Protein AF-A0A7R9R8Q2-F1 (afdb_monomer_lite)

Structure (mmCIF, N/CA/C/O backbone):
data_AF-A0A7R9R8Q2-F1
#
_entry.id   AF-A0A7R9R8Q2-F1
#
loop_
_atom_site.group_PDB
_atom_site.id
_atom_site.type_symbol
_atom_site.label_atom_id
_atom_site.label_alt_id
_atom_site.label_comp_id
_atom_site.label_asym_id
_atom_site.label_entity_id
_atom_site.label_seq_id
_atom_site.pdbx_PDB_ins_code
_atom_site.Cartn_x
_atom_site.Cartn_y
_atom_site.Cartn_z
_atom_site.occupancy
_atom_site.B_iso_or_equiv
_atom_site.auth_seq_id
_atom_site.auth_comp_id
_atom_site.auth_asym_id
_atom_site.auth_atom_id
_atom_site.pdbx_PDB_model_num
ATOM 1 N N . MET A 1 1 ? -4.437 -10.134 -18.288 1.00 47.62 1 MET A N 1
ATOM 2 C CA . MET A 1 1 ? -5.331 -8.966 -18.201 1.00 47.62 1 MET A CA 1
ATOM 3 C C . MET A 1 1 ? -4.554 -7.789 -18.765 1.00 47.62 1 MET A C 1
ATOM 5 O O . MET A 1 1 ? -3.383 -7.669 -18.426 1.00 47.62 1 MET A O 1
ATOM 9 N N . ILE A 1 2 ? -5.120 -7.044 -19.715 1.00 52.59 2 ILE A N 1
ATOM 10 C CA . ILE A 1 2 ? -4.509 -5.803 -20.211 1.00 52.59 2 ILE A CA 1
ATOM 11 C C . ILE A 1 2 ? -5.123 -4.693 -19.365 1.00 52.59 2 ILE A C 1
ATOM 13 O O . ILE A 1 2 ? -6.344 -4.583 -19.325 1.00 52.59 2 ILE A O 1
ATOM 17 N N . LEU A 1 3 ? -4.281 -3.963 -18.642 1.00 68.19 3 LEU A N 1
ATOM 18 C CA . LEU A 1 3 ? -4.685 -2.803 -17.858 1.00 68.19 3 LEU A CA 1
ATOM 19 C C . LEU A 1 3 ? -4.892 -1.620 -18.804 1.00 68.19 3 LEU A C 1
ATOM 21 O O . LEU A 1 3 ? -4.026 -1.347 -19.641 1.00 68.19 3 LEU A O 1
ATOM 25 N N . ASN A 1 4 ? -6.029 -0.942 -18.682 1.00 71.81 4 ASN A N 1
ATOM 26 C CA . ASN A 1 4 ? -6.443 0.107 -19.614 1.00 71.81 4 ASN A CA 1
ATOM 27 C C . ASN A 1 4 ? -6.202 1.521 -19.065 1.00 71.81 4 ASN A C 1
ATOM 29 O O . ASN A 1 4 ? -6.230 2.476 -19.842 1.00 71.81 4 ASN A O 1
ATOM 33 N N . SER A 1 5 ? -5.942 1.668 -17.760 1.00 86.00 5 SER A N 1
ATOM 34 C CA . SER A 1 5 ? -5.642 2.955 -17.123 1.00 86.00 5 SER A CA 1
ATOM 35 C C . SER A 1 5 ? -4.519 2.864 -16.082 1.00 86.00 5 SER A C 1
ATOM 37 O O . SER A 1 5 ? -4.162 1.785 -15.600 1.00 86.00 5 SER A O 1
ATOM 39 N N . VAL A 1 6 ? -3.963 4.027 -15.722 1.00 87.62 6 VAL A N 1
ATOM 40 C CA . VAL A 1 6 ? -2.995 4.149 -14.620 1.00 87.62 6 VAL A CA 1
ATOM 41 C C . VAL A 1 6 ? -3.649 3.799 -13.281 1.00 87.62 6 VAL A C 1
ATOM 43 O O . VAL A 1 6 ? -3.004 3.170 -12.451 1.00 87.62 6 VAL A O 1
ATOM 46 N N . ASP A 1 7 ? -4.927 4.116 -13.084 1.00 87.31 7 ASP A N 1
ATOM 47 C CA . ASP A 1 7 ? -5.631 3.816 -11.831 1.00 87.31 7 ASP A CA 1
ATOM 48 C C . ASP A 1 7 ? -5.788 2.308 -11.619 1.00 87.31 7 ASP A C 1
ATOM 50 O O . ASP A 1 7 ? -5.505 1.796 -10.535 1.00 87.31 7 ASP A O 1
ATOM 54 N N . GLU A 1 8 ? -6.143 1.565 -12.674 1.00 91.00 8 GLU A N 1
ATOM 55 C CA . GLU A 1 8 ? -6.187 0.101 -12.621 1.00 91.00 8 GLU A CA 1
ATOM 56 C C . GLU A 1 8 ? -4.798 -0.479 -12.319 1.00 91.00 8 GLU A C 1
ATOM 58 O O . GLU A 1 8 ? -4.676 -1.412 -11.525 1.00 91.00 8 GLU A O 1
ATOM 63 N N . PHE A 1 9 ? -3.742 0.097 -12.907 1.00 92.62 9 PHE A N 1
ATOM 64 C CA . PHE A 1 9 ? -2.363 -0.299 -12.626 1.00 92.62 9 PHE A CA 1
ATOM 65 C C . PHE A 1 9 ? -1.980 -0.076 -11.164 1.00 92.62 9 PHE A C 1
ATOM 67 O O . PHE A 1 9 ? -1.429 -0.976 -10.526 1.00 92.62 9 PHE A O 1
ATOM 74 N N . VAL A 1 10 ? -2.280 1.108 -10.625 1.00 91.31 10 VAL A N 1
ATOM 75 C CA . VAL A 1 10 ? -2.005 1.468 -9.230 1.00 91.31 10 VAL A CA 1
ATOM 76 C C . VAL A 1 10 ? -2.766 0.536 -8.287 1.00 91.31 10 VAL A C 1
ATOM 78 O O . VAL A 1 10 ? -2.177 0.004 -7.344 1.00 91.31 10 VAL A O 1
ATOM 81 N N . LYS A 1 11 ? -4.041 0.268 -8.577 1.00 92.88 11 LYS A N 1
ATOM 82 C CA . LYS A 1 11 ? -4.861 -0.678 -7.818 1.00 92.88 11 LYS A CA 1
ATOM 83 C C . LYS A 1 11 ? -4.287 -2.094 -7.857 1.00 92.88 11 LYS A C 1
ATOM 85 O O . LYS A 1 11 ? -4.152 -2.719 -6.806 1.00 92.88 11 LYS A O 1
ATOM 90 N N . GLU A 1 12 ? -3.915 -2.608 -9.027 1.00 94.44 12 GLU A N 1
ATOM 91 C CA . GLU A 1 12 ? -3.374 -3.967 -9.142 1.00 94.44 12 GLU A CA 1
ATOM 92 C C . GLU A 1 12 ? -2.048 -4.103 -8.380 1.00 94.44 12 GLU A C 1
ATOM 94 O O . GLU A 1 12 ? -1.882 -5.040 -7.596 1.00 94.44 12 GLU A O 1
ATOM 99 N N . ILE A 1 13 ? -1.124 -3.148 -8.545 1.00 94.88 13 ILE A N 1
ATOM 100 C CA . ILE A 1 13 ? 0.189 -3.238 -7.900 1.00 94.88 13 ILE A CA 1
ATOM 101 C C . ILE A 1 13 ? 0.102 -3.087 -6.378 1.00 94.88 13 ILE A C 1
ATOM 103 O O . ILE A 1 13 ? 0.807 -3.806 -5.672 1.00 94.88 13 ILE A O 1
ATOM 107 N N . LEU A 1 14 ? -0.769 -2.211 -5.857 1.00 93.88 14 LEU A N 1
ATOM 108 C CA . LEU A 1 14 ? -0.980 -2.007 -4.413 1.00 93.88 14 LEU A CA 1
ATOM 109 C C . LEU A 1 14 ? -1.483 -3.260 -3.690 1.00 93.88 14 LEU A C 1
ATOM 111 O O . LEU A 1 14 ? -1.138 -3.490 -2.524 1.00 93.88 14 LEU A O 1
ATOM 115 N N . ASN A 1 15 ? -2.274 -4.071 -4.389 1.00 95.31 15 ASN A N 1
ATOM 116 C CA . ASN A 1 15 ? -2.850 -5.300 -3.856 1.00 95.31 15 ASN A CA 1
ATOM 117 C C . ASN A 1 15 ? -1.973 -6.542 -4.123 1.00 95.31 15 ASN A C 1
ATOM 119 O O . ASN A 1 15 ? -2.267 -7.626 -3.614 1.00 95.31 15 ASN A O 1
ATOM 123 N N . ASP A 1 16 ? -0.847 -6.415 -4.840 1.00 96.69 16 ASP A N 1
ATOM 124 C CA . ASP A 1 16 ? 0.103 -7.518 -5.008 1.00 96.69 16 ASP A CA 1
ATOM 125 C C . ASP A 1 16 ? 0.983 -7.702 -3.766 1.00 96.69 16 ASP A C 1
ATOM 127 O O . ASP A 1 16 ? 1.940 -6.960 -3.518 1.00 96.69 16 ASP A O 1
ATOM 131 N N . ARG A 1 17 ? 0.709 -8.772 -3.010 1.00 95.19 17 ARG A N 1
ATOM 132 C CA . ARG A 1 17 ? 1.409 -9.103 -1.757 1.00 95.19 17 ARG A CA 1
AT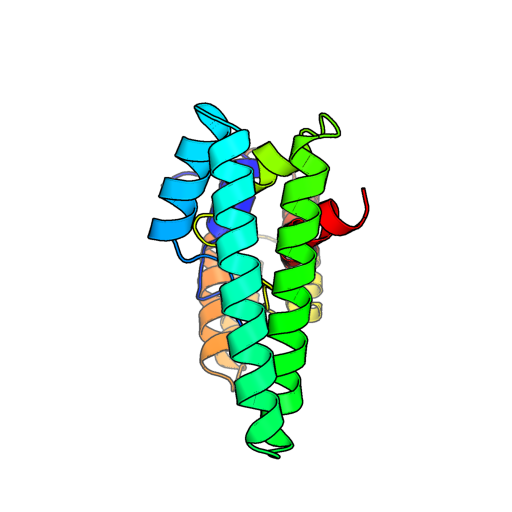OM 133 C C . ARG A 1 17 ? 2.896 -9.424 -1.915 1.00 95.19 17 ARG A C 1
ATOM 135 O O . ARG A 1 17 ? 3.640 -9.405 -0.929 1.00 95.19 17 ARG A O 1
ATOM 142 N N . ARG A 1 18 ? 3.355 -9.693 -3.139 1.00 96.56 18 ARG A N 1
ATOM 143 C CA . ARG A 1 18 ? 4.781 -9.875 -3.455 1.00 96.56 18 ARG A CA 1
ATOM 144 C C . ARG A 1 18 ? 5.493 -8.526 -3.533 1.00 96.56 18 ARG A C 1
ATOM 146 O O . ARG A 1 18 ? 6.672 -8.455 -3.191 1.00 96.56 18 ARG A O 1
ATOM 153 N N . ILE A 1 19 ? 4.782 -7.457 -3.896 1.00 96.56 19 ILE A N 1
ATOM 154 C CA . ILE A 1 19 ? 5.292 -6.081 -3.939 1.00 96.56 19 ILE A CA 1
ATOM 155 C C . ILE A 1 19 ? 5.060 -5.385 -2.594 1.00 96.56 19 ILE A C 1
ATOM 157 O O . ILE A 1 19 ? 6.031 -5.000 -1.933 1.00 96.56 19 ILE A O 1
ATOM 161 N N . PHE A 1 20 ? 3.799 -5.276 -2.165 1.00 96.00 20 PHE A N 1
ATOM 162 C CA . PHE A 1 20 ? 3.402 -4.604 -0.930 1.00 96.00 20 PHE A CA 1
ATOM 163 C C . PHE A 1 20 ? 2.804 -5.563 0.087 1.00 96.00 20 PHE A C 1
ATOM 165 O O . PHE A 1 20 ? 1.866 -6.296 -0.196 1.00 96.00 20 PHE A O 1
ATOM 172 N N . PHE A 1 21 ? 3.283 -5.508 1.321 1.00 94.62 21 PHE A N 1
ATOM 173 C CA . PHE A 1 21 ? 2.873 -6.431 2.371 1.00 94.62 21 PHE A CA 1
ATOM 174 C C . PHE A 1 21 ? 2.598 -5.707 3.685 1.00 94.62 21 PHE A C 1
ATOM 176 O O . PHE A 1 21 ? 3.166 -4.648 3.965 1.00 94.62 21 PHE A O 1
ATOM 183 N N . TYR A 1 22 ? 1.789 -6.330 4.538 1.00 93.56 22 TYR A N 1
ATOM 184 C CA . TYR A 1 22 ? 1.622 -5.900 5.920 1.00 93.56 22 TYR A CA 1
ATOM 185 C C . TYR A 1 22 ? 2.716 -6.518 6.781 1.00 93.56 22 TYR A C 1
ATOM 187 O O . TYR A 1 22 ? 2.870 -7.737 6.876 1.00 93.56 22 TYR A O 1
ATOM 195 N N . SER A 1 23 ? 3.506 -5.661 7.423 1.00 89.94 23 SER A N 1
ATOM 196 C CA . SER A 1 23 ? 4.394 -6.107 8.495 1.00 89.94 23 SER A CA 1
ATOM 197 C C . SER A 1 23 ? 3.575 -6.692 9.656 1.00 89.94 23 SER A C 1
ATOM 199 O O . SER A 1 23 ? 2.376 -6.457 9.774 1.00 89.94 23 SER A O 1
ATOM 201 N N . HIS A 1 24 ? 4.220 -7.433 10.560 1.00 86.44 24 HIS A N 1
ATOM 202 C CA . HIS A 1 24 ? 3.522 -8.028 11.706 1.00 86.44 24 HIS A CA 1
ATOM 203 C C . HIS A 1 24 ? 2.711 -6.982 12.495 1.00 86.44 24 HIS A C 1
ATOM 205 O O . HIS A 1 24 ? 3.264 -5.965 12.928 1.00 86.44 24 HIS A O 1
ATOM 211 N N . GLY A 1 25 ? 1.409 -7.235 12.666 1.00 86.75 25 GLY A N 1
ATOM 212 C CA . GLY A 1 25 ? 0.462 -6.331 13.334 1.00 86.75 25 GLY A CA 1
ATOM 213 C C . GLY A 1 25 ? 0.047 -5.089 12.536 1.00 86.75 25 GLY A C 1
ATOM 214 O O . GLY A 1 25 ? -0.549 -4.194 13.121 1.00 86.75 25 GLY A O 1
ATOM 215 N N . ALA A 1 26 ? 0.371 -5.001 11.244 1.00 92.94 26 ALA A N 1
ATOM 216 C CA . ALA A 1 26 ? 0.063 -3.840 10.408 1.00 92.94 26 ALA A CA 1
ATOM 217 C C . ALA A 1 26 ? -1.231 -3.968 9.587 1.00 92.94 26 ALA A C 1
ATOM 219 O O . ALA A 1 26 ? -1.674 -2.973 9.032 1.00 92.94 26 ALA A O 1
ATOM 220 N N . GLU A 1 27 ? -1.830 -5.155 9.493 1.00 95.69 27 GLU A N 1
ATOM 221 C CA . GLU A 1 27 ? -3.122 -5.360 8.822 1.00 95.69 27 GLU A CA 1
ATOM 222 C C . GLU A 1 27 ? -4.264 -4.926 9.751 1.00 95.69 27 GLU A C 1
ATOM 224 O O . GLU A 1 27 ? -4.331 -5.378 10.896 1.00 95.69 27 GLU A O 1
ATOM 229 N N . LEU A 1 28 ? -5.126 -4.028 9.284 1.00 96.25 28 LEU A N 1
ATOM 230 C CA . LEU A 1 28 ? -6.290 -3.532 10.016 1.00 96.25 28 LEU A CA 1
ATOM 231 C C . LEU A 1 28 ? -7.552 -4.306 9.620 1.00 96.25 28 LEU A C 1
ATOM 233 O O . LEU A 1 28 ? -8.198 -4.860 10.502 1.00 96.25 28 LEU A O 1
ATOM 237 N N . PHE A 1 29 ? -7.860 -4.380 8.325 1.00 96.81 29 PHE A N 1
ATOM 238 C CA . PHE A 1 29 ? -8.996 -5.130 7.791 1.00 96.81 29 PHE A CA 1
ATOM 239 C C . PHE A 1 29 ? -8.504 -6.106 6.730 1.00 96.81 29 PHE A C 1
ATOM 241 O O . PHE A 1 29 ? -7.831 -5.696 5.787 1.00 96.81 29 PHE A O 1
ATOM 248 N N . ASN A 1 30 ? -8.859 -7.380 6.854 1.00 95.94 30 ASN A N 1
ATOM 249 C CA . ASN A 1 30 ? -8.644 -8.338 5.774 1.00 95.94 30 ASN A CA 1
ATOM 250 C C . ASN A 1 30 ? -9.665 -8.121 4.642 1.00 95.94 30 ASN A C 1
ATOM 252 O O . ASN A 1 30 ? -10.599 -7.328 4.763 1.00 95.94 30 ASN A O 1
ATOM 256 N N . ARG A 1 31 ? -9.530 -8.879 3.551 1.00 95.69 31 ARG A N 1
ATOM 257 C CA . ARG A 1 31 ? -10.395 -8.738 2.373 1.00 95.69 31 ARG A CA 1
ATOM 258 C C . ARG A 1 31 ? -11.890 -8.890 2.652 1.00 95.69 31 ARG A C 1
ATOM 260 O O . ARG A 1 31 ? -12.694 -8.104 2.166 1.00 95.69 31 ARG A O 1
ATOM 267 N N . VAL A 1 32 ? -12.268 -9.884 3.452 1.00 96.50 32 VAL A N 1
ATOM 268 C CA . VAL A 1 32 ? -13.679 -10.134 3.789 1.00 96.50 32 VAL A CA 1
ATOM 269 C C . VAL A 1 32 ? -14.232 -8.999 4.649 1.00 96.50 32 VAL A C 1
ATOM 271 O O . VAL A 1 32 ? -15.363 -8.557 4.450 1.00 96.50 32 VAL A O 1
ATOM 274 N N . GLU A 1 33 ? -13.431 -8.513 5.597 1.00 96.69 33 GLU A N 1
ATOM 275 C CA . GLU A 1 33 ? -13.792 -7.362 6.423 1.00 96.69 33 GLU A CA 1
ATOM 276 C C . GLU A 1 33 ? -13.938 -6.095 5.569 1.00 96.69 33 GLU A C 1
ATOM 278 O O . GLU A 1 33 ? -14.932 -5.387 5.717 1.00 96.69 33 GLU A O 1
ATOM 283 N N . MET A 1 34 ? -13.020 -5.850 4.628 1.00 95.75 34 MET A N 1
ATOM 284 C CA . MET A 1 34 ? -13.095 -4.716 3.702 1.00 95.75 34 MET A CA 1
ATOM 285 C C . MET A 1 34 ? -14.336 -4.768 2.815 1.00 95.75 34 MET A C 1
ATOM 287 O O . MET A 1 34 ? -15.038 -3.766 2.709 1.00 95.75 34 MET A O 1
ATOM 291 N N . ASP A 1 35 ? -14.664 -5.918 2.223 1.00 95.50 35 ASP A N 1
ATOM 292 C CA . ASP A 1 35 ? -15.867 -6.064 1.393 1.00 95.50 35 ASP A CA 1
ATOM 293 C C . ASP A 1 35 ? -17.152 -5.761 2.185 1.00 95.50 35 ASP A C 1
ATOM 295 O O . ASP A 1 35 ? -18.086 -5.135 1.674 1.00 95.50 35 ASP A O 1
ATOM 299 N N . ASN A 1 36 ? -17.207 -6.176 3.454 1.00 95.44 36 ASN A N 1
ATOM 300 C CA . ASN A 1 36 ? -18.324 -5.853 4.342 1.00 95.44 36 ASN A CA 1
ATOM 301 C C . ASN A 1 36 ? -18.350 -4.369 4.719 1.00 95.44 36 ASN A C 1
ATOM 303 O O . ASN A 1 36 ? -19.426 -3.770 4.788 1.00 95.44 36 ASN A O 1
ATOM 307 N N . LEU A 1 37 ? -17.181 -3.774 4.946 1.00 95.38 37 LEU A N 1
ATOM 308 C CA . LEU A 1 37 ? -17.046 -2.371 5.304 1.00 95.38 37 LEU A CA 1
ATOM 309 C C . LEU A 1 37 ? -17.496 -1.457 4.151 1.00 95.38 37 LEU A C 1
ATOM 311 O O . LEU A 1 37 ? -18.265 -0.528 4.391 1.00 95.38 37 LEU A O 1
ATOM 315 N N . LYS A 1 38 ? -17.127 -1.775 2.901 1.00 94.56 38 LYS A N 1
ATOM 316 C CA . LYS A 1 38 ? -17.583 -1.060 1.690 1.00 94.56 38 LYS A CA 1
ATOM 317 C C . LYS A 1 38 ? -19.107 -1.045 1.579 1.00 94.56 38 LYS A C 1
ATOM 319 O O . LYS A 1 38 ? -19.714 0.017 1.487 1.00 94.56 38 LYS A O 1
ATOM 324 N N . LYS A 1 39 ? -19.747 -2.210 1.733 1.00 94.81 39 LYS A N 1
ATOM 325 C CA . LYS A 1 39 ? -21.218 -2.315 1.725 1.00 94.81 39 LYS A CA 1
ATOM 326 C C . LYS A 1 39 ? -21.868 -1.464 2.812 1.00 94.81 39 LYS A C 1
ATOM 328 O O . LYS A 1 39 ? -22.919 -0.872 2.580 1.00 94.81 39 LYS A O 1
ATOM 333 N N . LYS A 1 40 ? -21.280 -1.411 4.010 1.00 94.94 40 LYS A N 1
ATOM 334 C CA . LYS A 1 40 ? -21.789 -0.556 5.091 1.00 94.94 40 LYS A CA 1
ATOM 335 C C . LYS A 1 40 ? -21.635 0.923 4.739 1.00 94.94 40 LYS A C 1
ATOM 337 O O . LYS A 1 40 ? -22.574 1.673 4.972 1.00 94.94 40 LYS A O 1
ATOM 342 N N . TYR A 1 41 ? -20.514 1.328 4.143 1.00 93.12 41 TYR A N 1
ATOM 343 C CA . TYR A 1 41 ? -20.291 2.711 3.712 1.00 93.12 41 TYR A CA 1
ATOM 344 C C . TYR A 1 41 ? -21.357 3.191 2.716 1.00 93.12 41 TYR A C 1
ATOM 346 O O . TYR A 1 41 ? -21.940 4.258 2.912 1.00 93.12 41 TYR A O 1
ATOM 354 N N . GLU A 1 42 ? -21.656 2.370 1.706 1.00 91.44 42 GLU A N 1
ATOM 355 C CA . GLU A 1 42 ? -22.643 2.668 0.659 1.00 91.44 42 GLU A CA 1
ATOM 356 C C . GLU A 1 42 ? -24.084 2.716 1.192 1.00 91.44 42 GLU A C 1
ATOM 358 O O . GLU A 1 42 ? -24.862 3.589 0.810 1.00 91.44 42 GLU A O 1
ATOM 363 N N . ASN A 1 43 ? -24.453 1.783 2.079 1.00 92.56 43 ASN A N 1
ATOM 364 C CA . ASN A 1 43 ? -25.844 1.617 2.515 1.00 92.56 43 ASN A CA 1
ATOM 365 C C . ASN A 1 43 ? -26.197 2.421 3.774 1.00 92.56 43 ASN A C 1
ATOM 367 O O . ASN A 1 43 ? -27.302 2.952 3.882 1.00 92.56 43 ASN A O 1
ATOM 371 N N . ASN A 1 44 ? -25.296 2.466 4.758 1.00 92.94 44 ASN A N 1
ATOM 372 C CA . ASN A 1 44 ? -25.542 3.106 6.046 1.00 92.94 44 ASN A CA 1
ATOM 373 C C . ASN A 1 44 ? -24.232 3.543 6.722 1.00 92.94 44 ASN A C 1
ATOM 375 O O . ASN A 1 44 ? -23.590 2.788 7.458 1.00 92.94 44 ASN A O 1
ATOM 379 N N . LYS A 1 45 ? -23.894 4.826 6.561 1.00 91.44 45 LYS A N 1
ATOM 380 C CA . LYS A 1 45 ? -22.708 5.446 7.174 1.00 91.44 45 LYS A CA 1
ATOM 381 C C . LYS A 1 45 ? -22.635 5.267 8.699 1.00 91.44 45 LYS A C 1
ATOM 383 O O . LYS A 1 45 ? -21.535 5.202 9.242 1.00 91.44 45 LYS A O 1
ATOM 388 N N . ALA A 1 46 ? -23.767 5.149 9.402 1.00 93.75 46 ALA A N 1
ATOM 389 C CA . ALA A 1 46 ? -23.760 4.898 10.845 1.00 93.75 46 ALA A CA 1
ATOM 390 C C . ALA A 1 46 ? -23.255 3.484 11.186 1.00 93.75 46 ALA A C 1
ATOM 392 O O . ALA A 1 46 ? -22.468 3.330 12.121 1.00 93.75 46 ALA A O 1
ATOM 393 N N . ASP A 1 47 ? -23.640 2.475 10.398 1.00 95.44 47 ASP A N 1
ATOM 394 C CA . ASP A 1 47 ? -23.155 1.098 10.562 1.00 95.44 47 ASP A CA 1
ATOM 395 C C . ASP A 1 47 ? -21.672 0.983 10.201 1.00 95.44 47 ASP A C 1
ATOM 397 O O . ASP A 1 47 ? -20.933 0.255 10.862 1.00 95.44 47 ASP A O 1
ATOM 401 N N . PHE A 1 48 ? -21.216 1.738 9.196 1.00 95.00 48 PHE A N 1
ATOM 402 C CA . PHE A 1 48 ? -19.793 1.860 8.870 1.00 95.00 48 PHE A CA 1
ATOM 403 C C . PHE A 1 48 ? -18.992 2.419 10.050 1.00 95.00 48 PHE A C 1
ATOM 405 O O . PHE A 1 48 ? -18.022 1.802 10.485 1.00 95.00 48 PHE A O 1
ATOM 412 N N . ILE A 1 49 ? -19.420 3.554 10.616 1.00 95.75 49 ILE A N 1
ATOM 413 C CA . ILE A 1 49 ? -18.740 4.172 11.765 1.00 95.75 49 ILE A CA 1
ATOM 414 C C . ILE A 1 49 ? -18.727 3.218 12.962 1.00 95.75 49 ILE A C 1
ATOM 416 O O . ILE A 1 49 ? -17.714 3.125 13.655 1.00 95.75 49 ILE A O 1
ATOM 420 N N . LYS A 1 50 ? -19.839 2.520 13.213 1.00 96.62 50 LYS A N 1
ATOM 421 C CA . LYS A 1 50 ? -19.924 1.534 14.291 1.00 96.62 50 LYS A CA 1
ATOM 422 C C . LYS A 1 50 ? -18.906 0.410 14.098 1.00 96.62 50 LYS A C 1
ATOM 424 O O . LYS A 1 50 ? -18.144 0.146 15.017 1.00 96.62 50 LYS A O 1
ATOM 429 N N . GLU A 1 51 ? -18.829 -0.171 12.902 1.00 97.19 51 GLU A N 1
ATOM 430 C CA . GLU A 1 51 ? -17.872 -1.244 12.605 1.00 97.19 51 GLU A CA 1
ATOM 431 C C . GLU A 1 51 ? -16.423 -0.813 12.858 1.00 97.19 51 GLU A C 1
ATOM 433 O O . GLU A 1 51 ? -15.629 -1.558 13.430 1.00 97.19 51 GLU A O 1
ATOM 438 N N . ILE A 1 52 ? -16.074 0.410 12.454 1.00 96.69 52 ILE A N 1
ATOM 439 C CA . ILE A 1 52 ? -14.726 0.933 12.674 1.00 96.69 52 ILE A CA 1
ATOM 440 C C . ILE A 1 52 ? -14.456 1.145 14.166 1.00 96.69 52 ILE A C 1
ATOM 442 O O . ILE A 1 52 ? -13.361 0.829 14.627 1.00 96.69 52 ILE A O 1
ATOM 446 N N . LYS A 1 53 ? -15.434 1.638 14.936 1.00 97.81 53 LYS A N 1
ATOM 447 C CA . LYS A 1 53 ? -15.300 1.783 16.395 1.00 97.81 53 LYS A CA 1
ATOM 448 C C . LYS A 1 53 ? -15.096 0.437 17.085 1.00 97.81 53 LYS A C 1
ATOM 450 O O . LYS A 1 53 ? -14.165 0.322 17.879 1.00 97.81 53 LYS A O 1
ATOM 455 N N . ASP A 1 54 ? -15.886 -0.569 16.719 1.00 97.75 54 ASP A N 1
ATOM 456 C CA . ASP A 1 54 ? -15.757 -1.931 17.247 1.00 97.75 54 ASP A CA 1
ATOM 457 C C . ASP A 1 54 ? -14.361 -2.502 16.906 1.00 97.75 54 ASP A C 1
ATOM 459 O O . ASP A 1 54 ? -13.690 -3.106 17.748 1.00 97.75 54 ASP A O 1
ATOM 463 N N . LYS A 1 55 ? -13.849 -2.224 15.695 1.00 97.81 55 LYS A N 1
ATOM 464 C CA . LYS A 1 55 ? -12.488 -2.616 15.298 1.00 97.81 55 LYS A CA 1
ATOM 465 C C . LYS A 1 55 ? -11.398 -1.888 16.088 1.00 97.81 55 LYS A C 1
ATOM 467 O O . LYS A 1 55 ? -10.393 -2.503 16.443 1.00 97.81 55 LYS A O 1
ATOM 472 N N . ILE A 1 56 ? -11.567 -0.593 16.355 1.00 97.94 56 ILE A N 1
ATOM 473 C CA . ILE A 1 56 ? -10.633 0.194 17.174 1.00 97.94 56 ILE A CA 1
ATOM 474 C C . ILE A 1 56 ? -10.555 -0.382 18.589 1.00 97.94 56 ILE A C 1
ATOM 476 O O . ILE A 1 56 ? -9.451 -0.539 19.113 1.00 97.94 56 ILE A O 1
ATOM 480 N N . GLU A 1 57 ? -11.695 -0.715 19.194 1.00 98.06 57 GLU A N 1
ATOM 481 C CA . GLU A 1 57 ? -11.750 -1.328 20.524 1.00 98.06 57 GLU A CA 1
ATOM 482 C C . GLU A 1 57 ? -10.986 -2.657 20.545 1.00 98.06 57 GLU A C 1
ATOM 484 O O . GLU A 1 57 ? -10.044 -2.799 21.328 1.00 98.06 57 GLU A O 1
ATOM 489 N N . GLN A 1 58 ? -11.264 -3.550 19.588 1.00 97.56 58 GLN A N 1
ATOM 490 C CA . GLN A 1 58 ? -10.533 -4.812 19.430 1.00 97.56 58 GLN A CA 1
ATOM 491 C C . GLN A 1 58 ? -9.012 -4.591 19.323 1.00 97.56 58 GLN A C 1
ATOM 493 O O . GLN A 1 58 ? -8.216 -5.273 19.970 1.00 97.56 58 GLN A O 1
ATOM 498 N N . VAL A 1 59 ? -8.578 -3.634 18.498 1.00 97.12 59 VAL A N 1
ATOM 499 C CA . VAL A 1 59 ? -7.148 -3.349 18.307 1.00 97.12 59 VAL A CA 1
ATOM 500 C C . VAL A 1 59 ? -6.512 -2.761 19.572 1.00 97.12 59 VAL A C 1
ATOM 502 O O . VAL A 1 59 ? -5.357 -3.075 19.872 1.00 97.12 59 VAL A O 1
ATOM 505 N N . ASN A 1 60 ? -7.232 -1.933 20.328 1.00 97.62 60 ASN A N 1
ATOM 506 C CA . ASN A 1 60 ? -6.746 -1.381 21.591 1.00 97.62 60 ASN A CA 1
ATOM 507 C C . ASN A 1 60 ? -6.593 -2.463 22.668 1.00 97.62 60 ASN A C 1
ATOM 509 O O . ASN A 1 60 ? -5.565 -2.488 23.349 1.00 97.62 60 ASN A O 1
ATOM 513 N N . GLU A 1 61 ? -7.537 -3.399 22.770 1.00 97.00 61 GLU A N 1
ATOM 514 C CA . GLU A 1 61 ? -7.404 -4.570 23.645 1.00 97.00 61 GLU A CA 1
ATOM 515 C C . GLU A 1 61 ? -6.174 -5.415 23.272 1.00 97.00 61 GLU A C 1
ATOM 517 O O . GLU A 1 61 ? -5.381 -5.794 24.141 1.00 97.00 61 GLU A O 1
ATOM 522 N N . GLU A 1 62 ? -5.942 -5.646 21.971 1.00 95.06 62 GLU A N 1
ATOM 523 C CA . GLU A 1 62 ? -4.727 -6.321 21.500 1.00 95.06 62 GLU A CA 1
ATOM 524 C C . GLU A 1 62 ? -3.453 -5.570 21.916 1.00 95.06 62 GLU A C 1
ATOM 526 O O . GLU A 1 62 ? -2.461 -6.198 22.295 1.00 95.06 62 GLU A O 1
ATOM 531 N N . ILE A 1 63 ? -3.450 -4.236 21.832 1.00 95.06 63 ILE A N 1
ATOM 532 C CA . ILE A 1 63 ? -2.308 -3.403 22.229 1.00 95.06 63 ILE A CA 1
ATOM 533 C C . ILE A 1 63 ? -2.010 -3.562 23.722 1.00 95.06 63 ILE A C 1
ATOM 535 O O . ILE A 1 63 ? -0.842 -3.754 24.075 1.00 95.06 63 ILE A O 1
ATOM 539 N N . GLU A 1 64 ? -3.023 -3.496 24.586 1.00 95.06 64 GLU A N 1
ATOM 540 C CA . GLU A 1 64 ? -2.832 -3.642 26.033 1.00 95.06 64 GLU A CA 1
ATOM 541 C C . GLU A 1 64 ? -2.301 -5.034 26.386 1.00 95.06 64 GLU A C 1
ATOM 543 O O . GLU A 1 64 ? -1.259 -5.144 27.040 1.00 95.06 64 GLU A O 1
ATOM 548 N N . HIS A 1 65 ? -2.884 -6.092 25.818 1.00 93.12 65 HIS A N 1
ATOM 549 C CA . HIS A 1 65 ? -2.383 -7.453 26.015 1.00 93.12 65 HIS A CA 1
ATOM 550 C C . HIS A 1 65 ? -0.923 -7.622 25.544 1.00 93.12 65 HIS A C 1
ATOM 552 O O . HIS A 1 65 ? -0.122 -8.321 26.170 1.00 93.12 65 HIS A O 1
ATOM 558 N N . LEU A 1 66 ? -0.522 -6.964 24.450 1.00 92.12 66 LEU A N 1
ATOM 559 C CA . LEU A 1 66 ? 0.871 -6.982 23.987 1.00 92.12 66 LEU A CA 1
ATOM 560 C C . LEU A 1 66 ? 1.824 -6.228 24.929 1.00 92.12 66 LEU A C 1
ATOM 562 O O . LEU A 1 66 ? 2.983 -6.635 25.061 1.00 92.12 66 LEU A O 1
ATOM 566 N N . LYS A 1 67 ? 1.372 -5.147 25.576 1.00 91.38 67 LYS A N 1
ATOM 567 C CA . LYS A 1 67 ? 2.173 -4.392 26.557 1.00 91.38 67 LYS A CA 1
ATOM 568 C C . LYS A 1 67 ? 2.408 -5.198 27.835 1.00 91.38 67 LYS A C 1
ATOM 570 O O . LYS A 1 67 ? 3.524 -5.184 28.363 1.00 91.38 67 LYS A O 1
ATOM 575 N N . GLU A 1 68 ? 1.404 -5.942 28.297 1.00 91.75 68 GLU A N 1
ATOM 576 C CA . GLU A 1 68 ? 1.489 -6.782 29.502 1.00 91.75 68 GLU A CA 1
ATOM 577 C C . GLU A 1 68 ? 2.558 -7.877 29.399 1.00 91.75 68 GLU A C 1
ATOM 579 O O . GLU A 1 68 ? 3.199 -8.223 30.392 1.00 91.75 68 GLU A O 1
ATOM 584 N N . GLN A 1 69 ? 2.838 -8.360 28.185 1.00 88.38 69 GLN A N 1
ATOM 585 C CA . GLN A 1 69 ? 3.849 -9.392 27.931 1.00 88.38 69 GLN A CA 1
ATOM 586 C C . GLN A 1 69 ? 5.302 -8.932 28.174 1.00 88.38 69 GLN A C 1
ATOM 588 O O . GLN A 1 69 ? 6.215 -9.753 28.071 1.00 88.38 69 GLN A O 1
ATOM 593 N N . LYS A 1 70 ? 5.548 -7.641 28.471 1.00 76.50 70 LYS A N 1
ATOM 594 C CA . LYS A 1 70 ? 6.869 -7.050 28.804 1.00 76.50 70 LYS A CA 1
ATOM 595 C C . LYS A 1 70 ? 8.014 -7.484 27.871 1.00 76.50 70 LYS A C 1
ATOM 597 O O . LYS A 1 70 ? 9.161 -7.636 28.290 1.00 76.50 70 LYS A O 1
ATOM 602 N N . ASN A 1 71 ? 7.718 -7.672 26.585 1.00 82.75 71 ASN A N 1
ATOM 603 C CA . ASN A 1 71 ? 8.676 -8.152 25.594 1.00 82.75 71 ASN A CA 1
ATOM 604 C C . ASN A 1 71 ? 9.068 -7.032 24.623 1.00 82.75 71 ASN A C 1
ATOM 606 O O . ASN A 1 71 ? 8.289 -6.640 23.754 1.00 82.75 71 ASN A O 1
ATOM 610 N N . ASN A 1 72 ? 10.322 -6.578 24.702 1.00 77.25 72 ASN A N 1
ATOM 611 C CA . ASN A 1 72 ? 10.857 -5.518 23.837 1.00 77.25 72 ASN A CA 1
ATOM 612 C C . ASN A 1 72 ? 10.771 -5.842 22.333 1.00 77.25 72 ASN A C 1
ATOM 614 O O . ASN A 1 72 ? 10.738 -4.927 21.510 1.00 77.25 72 ASN A O 1
ATOM 618 N N . ARG A 1 73 ? 10.680 -7.126 21.950 1.00 78.75 73 ARG A N 1
ATOM 619 C CA . ARG A 1 73 ? 10.501 -7.543 20.546 1.00 78.75 73 ARG A CA 1
ATOM 620 C C . ARG A 1 73 ? 9.112 -7.199 19.990 1.00 78.75 73 ARG A C 1
ATOM 622 O O . ARG A 1 73 ? 8.942 -7.192 18.775 1.00 78.75 73 ARG A O 1
ATOM 629 N N . LEU A 1 74 ? 8.136 -6.886 20.848 1.00 88.38 74 LEU A N 1
ATOM 630 C CA . LEU A 1 74 ? 6.772 -6.514 20.452 1.00 88.38 74 LEU A CA 1
ATOM 631 C C . LEU A 1 74 ? 6.607 -5.021 20.163 1.00 88.38 74 LEU A C 1
ATOM 633 O O . LEU A 1 74 ? 5.577 -4.634 19.616 1.00 88.38 74 LEU A O 1
ATOM 637 N N . LYS A 1 75 ? 7.617 -4.192 20.458 1.00 90.06 75 LYS A N 1
ATOM 638 C CA . LYS A 1 75 ? 7.539 -2.733 20.303 1.00 90.06 75 LYS A CA 1
ATOM 639 C C . LYS A 1 75 ? 7.048 -2.319 18.911 1.00 90.06 75 LYS A C 1
ATOM 641 O O . LYS A 1 75 ? 6.065 -1.600 18.799 1.00 90.06 75 LYS A O 1
ATOM 646 N N . LYS A 1 76 ? 7.653 -2.870 17.853 1.00 90.62 76 LYS A N 1
ATOM 647 C CA . LYS A 1 76 ? 7.260 -2.576 16.464 1.00 90.62 76 LYS A CA 1
ATOM 648 C C . LYS A 1 76 ? 5.835 -3.039 16.132 1.00 90.62 76 LYS A C 1
ATOM 650 O O . LYS A 1 76 ? 5.141 -2.388 15.360 1.00 90.62 76 LYS A O 1
ATOM 655 N N . ARG A 1 77 ? 5.388 -4.162 16.707 1.00 92.06 77 ARG A N 1
ATOM 656 C CA . ARG A 1 77 ? 4.014 -4.661 16.524 1.00 92.06 77 ARG A CA 1
ATOM 657 C C . ARG A 1 77 ? 3.009 -3.702 17.163 1.00 92.06 77 ARG A C 1
ATOM 659 O O . ARG A 1 77 ? 2.003 -3.391 16.537 1.00 92.06 77 ARG A O 1
ATOM 666 N N . ILE A 1 78 ? 3.304 -3.228 18.373 1.00 94.12 78 ILE A N 1
ATOM 667 C CA . ILE A 1 78 ? 2.482 -2.246 19.090 1.00 94.12 78 ILE A CA 1
ATOM 668 C C . ILE A 1 78 ? 2.419 -0.932 18.302 1.00 94.12 78 ILE A C 1
ATOM 670 O O . ILE A 1 78 ? 1.330 -0.425 18.065 1.00 94.12 78 ILE A O 1
ATOM 674 N N . GLU A 1 79 ? 3.559 -0.428 17.822 1.00 93.56 79 GLU A N 1
ATOM 675 C CA . GLU A 1 79 ? 3.618 0.782 16.985 1.00 93.56 79 GLU A CA 1
ATOM 676 C C . GLU A 1 79 ? 2.773 0.642 15.707 1.00 93.56 79 GLU A C 1
ATOM 678 O O . GLU A 1 79 ? 2.027 1.555 15.355 1.00 93.56 79 GLU A O 1
ATOM 683 N N . ASN A 1 80 ? 2.841 -0.508 15.027 1.00 93.81 80 ASN A N 1
ATOM 684 C CA . ASN A 1 80 ? 2.007 -0.776 13.853 1.00 93.81 80 ASN A CA 1
ATOM 685 C C . ASN A 1 80 ? 0.513 -0.775 14.204 1.00 93.81 80 ASN A C 1
ATOM 687 O O . ASN A 1 80 ? -0.261 -0.118 13.515 1.00 93.81 80 ASN A O 1
ATOM 691 N N . ARG A 1 81 ? 0.111 -1.443 15.294 1.00 95.44 81 ARG A N 1
ATOM 692 C CA . ARG A 1 81 ? -1.288 -1.457 15.749 1.00 95.44 81 ARG A CA 1
ATOM 693 C C . ARG A 1 81 ? -1.794 -0.059 16.104 1.00 95.44 81 ARG A C 1
ATOM 695 O O . ARG A 1 81 ? -2.884 0.309 15.686 1.00 95.44 81 ARG A O 1
ATOM 702 N N . GLN A 1 82 ? -0.983 0.754 16.779 1.00 95.06 82 GLN A N 1
ATOM 703 C CA . GLN A 1 82 ? -1.324 2.150 17.074 1.00 95.06 82 GLN A CA 1
ATOM 704 C C . GLN A 1 82 ? -1.509 2.986 15.801 1.00 95.06 82 GLN A C 1
ATOM 706 O O . GLN A 1 82 ? -2.388 3.843 15.745 1.00 95.06 82 GLN A O 1
ATOM 711 N N . ARG A 1 83 ? -0.707 2.741 14.759 1.00 94.12 83 ARG A N 1
ATOM 712 C CA . ARG A 1 83 ? -0.909 3.381 13.450 1.00 94.12 83 ARG A CA 1
ATOM 713 C C . ARG A 1 83 ? -2.197 2.910 12.774 1.00 94.12 83 ARG A C 1
ATOM 715 O O . ARG A 1 83 ? -2.866 3.736 12.166 1.00 94.12 83 ARG A O 1
ATOM 722 N N . CYS A 1 84 ? -2.574 1.638 12.919 1.00 95.12 84 CYS A N 1
ATOM 723 C CA . CYS A 1 84 ? -3.868 1.144 12.443 1.00 95.12 84 CYS A CA 1
ATOM 724 C C . CYS A 1 84 ? -5.049 1.827 13.152 1.00 95.12 84 CYS A C 1
ATOM 726 O O . CYS A 1 84 ? -6.020 2.168 12.487 1.00 95.12 84 CYS A O 1
ATOM 728 N N . VAL A 1 85 ? -4.958 2.080 14.464 1.00 95.81 85 VAL A N 1
ATOM 729 C CA . VAL A 1 85 ? -5.987 2.847 15.196 1.00 95.81 85 VAL A CA 1
ATOM 730 C C . VAL A 1 85 ? -6.131 4.250 14.613 1.00 95.81 85 VAL A C 1
ATOM 732 O O . VAL A 1 85 ? -7.238 4.655 14.283 1.00 95.81 85 VAL A O 1
ATOM 735 N N . LYS A 1 86 ? -5.016 4.956 14.389 1.00 94.19 86 LYS A N 1
ATOM 736 C CA . LYS A 1 86 ? -5.048 6.293 13.774 1.00 94.19 86 LYS A CA 1
ATOM 737 C C . LYS A 1 86 ? -5.681 6.279 12.382 1.00 94.19 86 LYS A C 1
ATOM 739 O O . LYS A 1 86 ? -6.482 7.151 12.079 1.00 94.19 86 LYS A O 1
ATOM 744 N N . LEU A 1 87 ? -5.351 5.279 11.561 1.00 93.69 87 LEU A N 1
ATOM 745 C CA . LEU A 1 87 ? -5.974 5.089 10.249 1.00 93.69 87 LEU A CA 1
ATOM 746 C C . LEU A 1 87 ? -7.498 4.928 10.373 1.00 93.69 87 LEU A C 1
ATOM 748 O O . LEU A 1 87 ? -8.246 5.612 9.682 1.00 93.69 87 LEU A O 1
ATOM 752 N N . ALA A 1 88 ? -7.953 4.073 11.288 1.00 94.62 88 ALA A N 1
ATOM 753 C CA . ALA A 1 88 ? -9.369 3.840 11.550 1.00 94.62 88 ALA A CA 1
ATOM 754 C C . ALA A 1 88 ? -10.099 5.111 12.035 1.00 94.62 88 ALA A C 1
ATOM 756 O O . ALA A 1 88 ? -11.170 5.449 11.534 1.00 94.62 88 ALA A O 1
ATOM 757 N N . GLU A 1 89 ? -9.506 5.862 12.964 1.00 93.69 89 GLU A N 1
ATOM 758 C CA . GLU A 1 89 ? -10.054 7.140 13.443 1.00 93.69 89 GLU A CA 1
ATOM 759 C C . GLU A 1 89 ? -10.190 8.163 12.309 1.00 93.69 89 GLU A C 1
ATOM 761 O O . GLU A 1 89 ? -11.190 8.878 12.219 1.00 93.69 89 GLU A O 1
ATOM 766 N N . SER A 1 90 ? -9.211 8.215 11.410 1.00 91.69 90 SER A N 1
ATOM 767 C CA . SER A 1 90 ? -9.246 9.088 10.237 1.00 91.69 90 SER A CA 1
ATOM 768 C C . SER A 1 90 ? -10.318 8.688 9.235 1.00 91.69 90 SER A C 1
ATOM 770 O O . SER A 1 90 ? -11.001 9.561 8.710 1.00 91.69 90 SER A O 1
ATOM 772 N N . MET A 1 91 ? -10.557 7.389 9.038 1.00 92.62 91 MET A N 1
ATOM 773 C CA . MET A 1 91 ? -11.693 6.929 8.233 1.00 92.62 91 MET A CA 1
ATOM 774 C C . MET A 1 91 ? -13.026 7.417 8.814 1.00 92.62 91 MET A C 1
ATOM 776 O O . MET A 1 91 ? -13.880 7.855 8.053 1.00 92.62 91 MET A O 1
ATOM 780 N N . ILE A 1 92 ? -13.210 7.404 10.142 1.00 92.38 92 ILE A N 1
ATOM 781 C CA . ILE A 1 92 ? -14.432 7.938 10.776 1.00 92.38 92 ILE A CA 1
ATOM 782 C C . ILE A 1 92 ? -14.589 9.437 10.495 1.00 92.38 92 ILE A C 1
ATOM 784 O O . ILE A 1 92 ? -15.688 9.871 10.155 1.00 92.38 92 ILE A O 1
ATOM 788 N N . ARG A 1 93 ? -13.510 10.220 10.617 1.00 89.38 93 ARG A N 1
ATOM 789 C CA . ARG A 1 93 ? -13.526 11.667 10.326 1.00 89.38 93 ARG A CA 1
ATOM 790 C C . ARG A 1 93 ? -13.852 11.950 8.858 1.00 89.38 93 ARG A C 1
ATOM 792 O O . ARG A 1 93 ? -14.722 12.757 8.556 1.00 89.38 93 ARG A O 1
ATOM 799 N N . ALA A 1 94 ? -13.264 11.194 7.937 1.00 89.31 94 ALA A N 1
ATOM 800 C CA . ALA A 1 94 ? -13.521 11.374 6.512 1.00 89.31 94 ALA A CA 1
ATOM 801 C C . ALA A 1 94 ? -14.982 11.088 6.107 1.00 89.31 94 ALA A C 1
ATOM 803 O O . ALA A 1 94 ? -15.471 11.652 5.130 1.00 89.31 94 ALA A O 1
ATOM 804 N N . VAL A 1 95 ? -15.724 10.278 6.878 1.00 88.12 95 VAL A N 1
ATOM 805 C CA . VAL A 1 95 ? -17.176 10.096 6.670 1.00 88.12 95 VAL A CA 1
ATOM 806 C C . VAL A 1 95 ? -17.947 11.396 6.908 1.00 88.12 95 VAL A C 1
ATOM 808 O O . VAL A 1 95 ? -18.945 11.638 6.220 1.00 88.12 95 VAL A O 1
ATOM 811 N N . THR A 1 96 ? -17.525 12.205 7.886 1.00 76.00 96 THR A N 1
ATOM 812 C CA . THR A 1 96 ? -18.215 13.444 8.270 1.00 76.00 96 THR A CA 1
ATOM 813 C C . THR A 1 96 ? -17.827 14.631 7.399 1.00 76.00 96 THR A C 1
ATOM 815 O O . THR A 1 96 ? -18.663 15.506 7.186 1.00 76.00 96 THR A O 1
ATOM 818 N N . ASP A 1 97 ? -16.619 14.620 6.834 1.00 72.56 97 ASP A N 1
ATOM 819 C CA . ASP A 1 97 ? -16.015 15.809 6.217 1.00 72.56 97 ASP A CA 1
ATOM 820 C C . ASP A 1 97 ? -16.215 15.895 4.689 1.00 72.56 97 ASP A C 1
ATOM 822 O O . ASP A 1 97 ? -15.624 16.738 4.020 1.00 72.56 97 ASP A O 1
ATOM 826 N N . THR A 1 98 ? -17.103 15.074 4.109 1.00 61.81 98 THR A N 1
ATOM 827 C CA . THR A 1 98 ? -17.402 15.025 2.654 1.00 61.81 98 THR A CA 1
ATOM 828 C C . THR A 1 98 ? -16.174 14.801 1.754 1.00 61.81 98 THR A C 1
ATOM 830 O O . THR A 1 98 ? -16.198 15.153 0.579 1.00 61.81 98 THR A O 1
ATOM 833 N N . SER A 1 99 ? -15.106 14.201 2.289 1.00 66.19 99 SER A N 1
ATOM 834 C CA . SER A 1 99 ? -13.884 13.921 1.531 1.00 66.19 99 SER A CA 1
ATOM 835 C C . SER A 1 99 ? -14.075 12.729 0.584 1.00 66.19 99 SER A C 1
ATOM 837 O O . SER A 1 99 ? -14.437 11.632 1.019 1.00 66.19 99 SER A O 1
ATOM 839 N N . ASN A 1 100 ? -13.783 12.932 -0.707 1.00 75.94 100 ASN A N 1
ATOM 840 C CA . ASN A 1 100 ? -13.743 11.860 -1.712 1.00 75.94 100 ASN A CA 1
ATOM 841 C C . ASN A 1 100 ? -12.595 10.861 -1.445 1.00 75.94 100 ASN A C 1
ATOM 843 O O . ASN A 1 100 ? -12.633 9.732 -1.928 1.00 75.94 100 ASN A O 1
ATOM 847 N N . SER A 1 101 ? -11.608 11.232 -0.620 1.00 81.94 101 SER A N 1
ATOM 848 C CA . SER A 1 101 ? -10.423 10.419 -0.321 1.00 81.94 101 SER A CA 1
ATOM 849 C C . SER A 1 101 ? -10.768 9.083 0.355 1.00 81.94 101 SER A C 1
ATOM 851 O O . SER A 1 101 ? -10.045 8.098 0.197 1.00 81.94 101 SER A O 1
ATOM 853 N N . LEU A 1 102 ? -11.881 9.011 1.101 1.00 89.50 102 LEU A N 1
ATOM 854 C CA . LEU A 1 102 ? -12.333 7.757 1.717 1.00 89.50 102 LEU A CA 1
ATOM 855 C C . LEU A 1 102 ? -12.929 6.787 0.698 1.00 89.50 102 LEU A C 1
ATOM 857 O O . LEU A 1 102 ? -12.668 5.588 0.788 1.00 89.50 102 LEU A O 1
ATOM 861 N N . GLU A 1 103 ? -13.708 7.293 -0.254 1.00 89.38 103 GLU A N 1
ATOM 862 C CA . GLU A 1 103 ? -14.270 6.482 -1.333 1.00 89.38 103 GLU A CA 1
ATOM 863 C C . GLU A 1 103 ? -13.140 5.898 -2.187 1.00 89.38 103 GLU A C 1
ATOM 865 O O . GLU A 1 103 ? -13.061 4.681 -2.341 1.00 89.38 103 GLU A O 1
ATOM 870 N N . GLU A 1 104 ? -12.170 6.725 -2.589 1.00 88.69 104 GLU A N 1
ATOM 871 C CA . GLU A 1 104 ? -10.988 6.272 -3.332 1.00 88.69 104 GLU A CA 1
ATOM 872 C C . GLU A 1 104 ? -10.193 5.195 -2.578 1.00 88.69 104 GLU A C 1
ATOM 874 O O . GLU A 1 104 ? -9.770 4.196 -3.170 1.00 88.69 104 GLU A O 1
ATOM 879 N N . LEU A 1 105 ? -10.008 5.340 -1.259 1.00 91.62 105 LEU A N 1
ATOM 880 C CA . LEU A 1 105 ? -9.338 4.321 -0.447 1.00 91.62 105 LEU A CA 1
ATOM 881 C C . LEU A 1 105 ? -10.118 3.005 -0.452 1.00 91.62 105 LEU A C 1
ATOM 883 O O . LEU A 1 105 ? -9.529 1.937 -0.655 1.00 91.62 105 LEU A O 1
ATOM 887 N N . LEU A 1 106 ? -11.430 3.072 -0.225 1.00 92.25 106 LEU A N 1
ATOM 888 C CA . LEU A 1 106 ? -12.300 1.901 -0.218 1.00 92.25 106 LEU A CA 1
ATOM 889 C C . LEU A 1 106 ? -12.324 1.220 -1.591 1.00 92.25 106 LEU A C 1
ATOM 891 O O . LEU A 1 106 ? -12.325 -0.006 -1.662 1.00 92.25 106 LEU A O 1
ATOM 895 N N . GLU A 1 107 ? -12.276 1.966 -2.688 1.00 91.50 107 GLU A N 1
ATOM 896 C CA . GLU A 1 107 ? -12.245 1.392 -4.032 1.00 91.50 107 GLU A CA 1
ATOM 897 C C . GLU A 1 107 ? -10.877 0.814 -4.413 1.00 91.50 107 GLU A C 1
ATOM 899 O O . GLU A 1 107 ? -10.815 -0.196 -5.124 1.00 91.50 107 GLU A O 1
ATOM 904 N N . THR A 1 108 ? -9.785 1.409 -3.930 1.00 92.12 108 THR A N 1
ATOM 905 C CA . THR A 1 108 ? -8.411 1.029 -4.297 1.00 92.12 108 THR A CA 1
ATOM 906 C C . THR A 1 108 ? -7.943 -0.243 -3.595 1.00 92.12 108 THR A C 1
ATOM 908 O O . THR A 1 108 ? -7.243 -1.060 -4.193 1.00 92.12 108 THR A O 1
ATOM 911 N N . PHE A 1 109 ? -8.307 -0.433 -2.329 1.00 94.56 109 PHE A N 1
ATOM 912 C CA . PHE A 1 109 ? -7.718 -1.475 -1.490 1.00 94.56 109 PHE A CA 1
ATOM 913 C C . PHE A 1 109 ? -8.634 -2.698 -1.327 1.00 94.56 109 PHE A C 1
ATOM 915 O O . PHE A 1 109 ? -9.811 -2.576 -0.971 1.00 94.56 109 PHE A O 1
ATOM 922 N N . ASP A 1 110 ? -8.089 -3.893 -1.576 1.00 95.31 110 ASP A N 1
ATOM 923 C CA . ASP A 1 110 ? -8.787 -5.164 -1.341 1.00 95.31 110 ASP A CA 1
ATOM 924 C C . ASP A 1 110 ? -8.790 -5.526 0.149 1.00 95.31 110 ASP A C 1
ATOM 926 O O . ASP A 1 110 ? -9.780 -6.036 0.651 1.00 95.31 110 ASP A O 1
ATOM 930 N N . ASP A 1 111 ? -7.705 -5.240 0.860 1.00 95.06 111 ASP A N 1
ATOM 931 C CA . ASP A 1 111 ? -7.532 -5.336 2.312 1.00 95.06 111 ASP A CA 1
ATOM 932 C C . ASP A 1 111 ? -6.842 -4.025 2.784 1.00 95.06 111 ASP A C 1
ATOM 934 O O . ASP A 1 111 ? -6.340 -3.251 1.966 1.00 95.06 111 ASP A O 1
ATOM 938 N N . LEU A 1 112 ? -6.836 -3.707 4.079 1.00 95.06 112 LEU A N 1
ATOM 939 C CA . LEU A 1 112 ? -6.366 -2.401 4.557 1.00 95.06 112 LEU A CA 1
ATOM 940 C C . LEU A 1 112 ? -5.435 -2.508 5.758 1.00 95.06 112 LEU A C 1
ATOM 942 O O . LEU A 1 112 ? -5.636 -3.310 6.666 1.00 95.06 112 LEU A O 1
ATOM 946 N N . GLY A 1 113 ? -4.433 -1.631 5.800 1.00 94.06 113 GLY A N 1
ATOM 947 C CA . GLY A 1 113 ? -3.490 -1.523 6.904 1.00 94.06 113 GLY A CA 1
ATOM 948 C C . GLY A 1 113 ? -2.287 -0.645 6.565 1.00 94.06 113 GLY A C 1
ATOM 949 O O . GLY A 1 113 ? -2.285 0.088 5.577 1.00 94.06 113 GLY A O 1
ATOM 950 N N . ILE A 1 114 ? -1.228 -0.756 7.364 1.00 93.00 114 ILE A N 1
ATOM 951 C CA . ILE A 1 114 ? 0.027 -0.029 7.154 1.00 93.00 114 ILE A CA 1
ATOM 952 C C . ILE A 1 114 ? 0.942 -0.818 6.213 1.00 93.00 114 ILE A C 1
ATOM 954 O O . ILE A 1 114 ? 1.562 -1.819 6.596 1.00 93.00 114 ILE A O 1
ATOM 958 N N . LEU A 1 115 ? 1.055 -0.344 4.974 1.00 92.94 115 LEU A N 1
ATOM 959 C CA . LEU A 1 115 ? 1.811 -1.029 3.934 1.00 92.94 115 LEU A CA 1
ATOM 960 C C . LEU A 1 115 ? 3.329 -0.864 4.067 1.00 92.94 115 LEU A C 1
ATOM 962 O O . LEU A 1 115 ? 3.882 0.195 4.372 1.00 92.94 115 LEU A O 1
ATOM 966 N N . SER A 1 116 ? 4.026 -1.956 3.780 1.00 93.06 116 SER A N 1
ATOM 967 C CA . SER A 1 116 ? 5.470 -2.028 3.562 1.00 93.06 116 SER A CA 1
ATOM 968 C C . SER A 1 116 ? 5.740 -2.493 2.131 1.00 93.06 116 SER A C 1
ATOM 970 O O . SER A 1 116 ? 4.898 -3.145 1.531 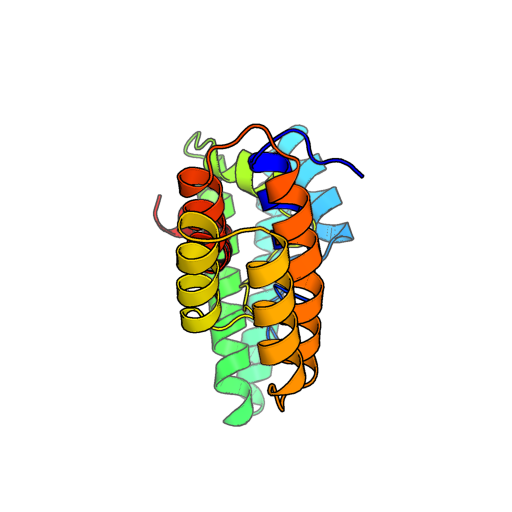1.00 93.06 116 SER A O 1
ATOM 972 N N . SER A 1 117 ? 6.912 -2.174 1.580 1.00 94.75 117 SER A N 1
ATOM 973 C CA . SER A 1 117 ? 7.300 -2.573 0.221 1.00 94.75 117 SER A CA 1
ATOM 974 C C . SER A 1 117 ? 8.523 -3.480 0.252 1.00 94.75 117 SER A C 1
ATOM 976 O O . SER A 1 117 ? 9.467 -3.226 1.008 1.00 94.75 117 SER A O 1
ATOM 978 N N . ASN A 1 118 ? 8.515 -4.522 -0.579 1.00 95.94 118 ASN A N 1
ATOM 979 C CA . ASN A 1 118 ? 9.683 -5.362 -0.847 1.00 95.94 118 ASN A CA 1
ATOM 980 C C . ASN A 1 118 ? 10.642 -4.717 -1.866 1.00 95.94 118 ASN A C 1
ATOM 982 O O . ASN A 1 118 ? 11.771 -5.183 -2.026 1.00 95.94 118 ASN A O 1
ATOM 986 N N . LEU A 1 119 ? 10.232 -3.637 -2.538 1.00 94.94 119 LEU A N 1
ATOM 987 C CA . LEU A 1 119 ? 11.057 -2.920 -3.506 1.00 94.94 119 LEU A CA 1
ATOM 988 C C . LEU A 1 119 ? 11.819 -1.770 -2.843 1.00 94.94 119 LEU A C 1
ATOM 990 O O . LEU A 1 119 ? 11.248 -0.888 -2.198 1.00 94.94 119 LEU A O 1
ATOM 994 N N . ALA A 1 120 ? 13.138 -1.747 -3.032 1.00 92.38 120 ALA A N 1
ATOM 995 C CA . ALA A 1 120 ? 13.968 -0.647 -2.561 1.00 92.38 120 ALA A CA 1
ATOM 996 C C . ALA A 1 120 ? 13.714 0.621 -3.403 1.00 92.38 120 ALA A C 1
ATOM 998 O O . ALA A 1 120 ? 13.712 0.520 -4.631 1.00 92.38 120 ALA A O 1
ATOM 999 N N . PRO A 1 121 ? 13.589 1.820 -2.793 1.00 91.44 121 PRO A N 1
ATOM 1000 C CA . PRO A 1 121 ? 13.399 3.072 -3.534 1.00 91.44 121 PRO A CA 1
ATOM 1001 C C . PRO A 1 121 ? 14.456 3.298 -4.618 1.00 91.44 121 PRO A C 1
ATOM 1003 O O . PRO A 1 121 ? 14.122 3.677 -5.730 1.00 91.44 121 PRO A O 1
ATOM 1006 N N . LYS A 1 122 ? 15.719 2.965 -4.323 1.00 92.12 122 LYS A N 1
ATOM 1007 C CA . LYS A 1 122 ? 16.814 3.077 -5.290 1.00 92.12 122 LYS A CA 1
ATOM 1008 C C . LYS A 1 122 ? 16.598 2.218 -6.541 1.00 92.12 122 LYS A C 1
ATOM 1010 O O . LYS A 1 122 ? 16.907 2.663 -7.631 1.00 92.12 122 LYS A O 1
ATOM 1015 N N . HIS A 1 123 ? 16.059 1.003 -6.400 1.00 92.50 123 HIS A N 1
ATOM 1016 C CA . HIS A 1 123 ? 15.779 0.161 -7.567 1.00 92.50 123 HIS A CA 1
ATOM 1017 C C . HIS A 1 123 ? 14.710 0.793 -8.461 1.00 92.50 123 HIS A C 1
ATOM 1019 O O . HIS A 1 123 ? 14.858 0.771 -9.673 1.00 92.50 123 HIS A O 1
ATOM 1025 N N . LEU A 1 124 ? 13.661 1.366 -7.870 1.00 95.75 124 LEU A N 1
ATOM 1026 C CA . LEU A 1 124 ? 12.601 2.042 -8.619 1.00 95.75 124 LEU A CA 1
ATOM 1027 C C . LEU A 1 124 ? 13.112 3.298 -9.335 1.00 95.75 124 LEU A C 1
ATOM 1029 O O . LEU A 1 124 ? 12.715 3.537 -10.470 1.00 95.75 124 LEU A O 1
ATOM 1033 N N . GLU A 1 125 ? 14.013 4.053 -8.702 1.00 95.69 125 GLU A N 1
ATOM 1034 C CA . GLU A 1 125 ? 14.681 5.201 -9.323 1.00 95.69 125 GLU A CA 1
ATOM 1035 C C . GLU A 1 125 ? 15.505 4.777 -10.543 1.00 95.69 125 GLU A C 1
ATOM 1037 O O . GLU A 1 125 ? 15.241 5.240 -11.652 1.00 95.69 125 GLU A O 1
ATOM 1042 N N . ASP A 1 126 ? 16.427 3.824 -10.345 1.00 95.50 126 ASP A N 1
ATOM 1043 C CA . ASP A 1 126 ? 17.304 3.305 -11.399 1.00 95.50 126 ASP A CA 1
ATOM 1044 C C . ASP A 1 126 ? 16.482 2.746 -12.582 1.00 95.50 126 ASP A C 1
ATOM 1046 O O . ASP A 1 126 ? 16.785 3.012 -13.743 1.00 95.50 1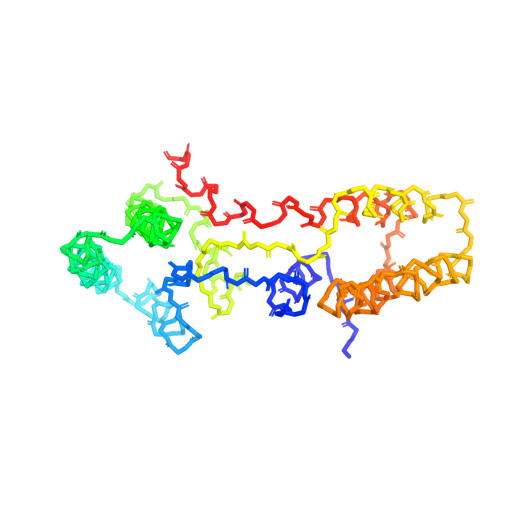26 ASP A O 1
ATOM 1050 N N . ILE A 1 127 ? 15.429 1.966 -12.299 1.00 96.88 127 ILE A N 1
ATOM 1051 C CA . ILE A 1 127 ? 14.567 1.367 -13.331 1.00 96.88 127 ILE A CA 1
ATOM 1052 C C . ILE A 1 127 ? 13.758 2.444 -14.057 1.00 96.88 127 ILE A C 1
ATOM 1054 O O . ILE A 1 127 ? 13.650 2.397 -15.280 1.00 96.88 127 ILE A O 1
ATOM 1058 N N . GLY A 1 128 ? 13.181 3.396 -13.321 1.00 96.94 128 GLY A N 1
ATOM 1059 C CA . GLY A 1 128 ? 12.379 4.468 -13.900 1.00 96.94 128 GLY A CA 1
ATOM 1060 C C . GLY A 1 128 ? 13.190 5.336 -14.857 1.00 96.94 128 GLY A C 1
ATOM 1061 O O . GLY A 1 128 ? 12.722 5.609 -15.955 1.00 96.94 128 GLY A O 1
ATOM 1062 N N . GLN A 1 129 ? 14.422 5.695 -14.487 1.00 97.06 129 GLN A N 1
ATOM 1063 C CA . GLN A 1 129 ? 15.338 6.405 -15.385 1.00 97.06 129 GLN A CA 1
ATOM 1064 C C . GLN A 1 129 ? 15.697 5.559 -16.617 1.00 97.06 129 GLN A C 1
ATOM 1066 O O . GLN A 1 129 ? 15.656 6.044 -17.744 1.00 97.06 129 GLN A O 1
ATOM 1071 N N . LEU A 1 130 ? 15.979 4.267 -16.429 1.00 97.31 130 LEU A N 1
ATOM 1072 C CA . LEU A 1 130 ? 16.342 3.381 -17.536 1.00 97.31 130 LEU A CA 1
ATOM 1073 C C . LEU A 1 130 ? 15.214 3.227 -18.5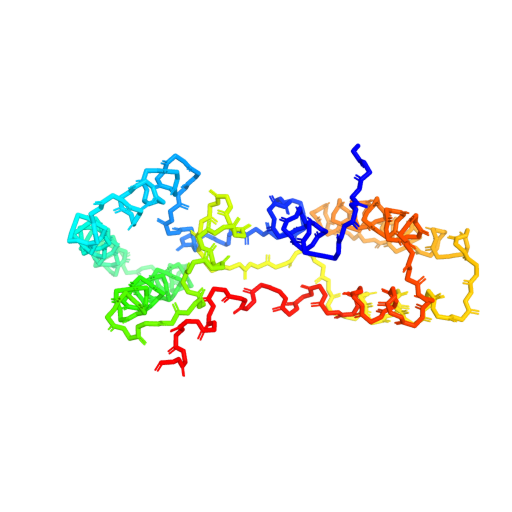74 1.00 97.31 130 LEU A C 1
ATOM 1075 O O . LEU A 1 130 ? 15.495 3.094 -19.765 1.00 97.31 130 LEU A O 1
ATOM 1079 N N . ILE A 1 131 ? 13.948 3.264 -18.142 1.00 97.75 131 ILE A N 1
ATOM 1080 C CA . ILE A 1 131 ? 12.772 3.268 -19.032 1.00 97.75 131 ILE A CA 1
ATOM 1081 C C . ILE A 1 131 ? 12.739 4.509 -19.933 1.00 97.75 131 ILE A C 1
ATOM 1083 O O . ILE A 1 131 ? 12.278 4.426 -21.068 1.00 97.75 131 ILE A O 1
ATOM 1087 N N . GLU A 1 132 ? 13.215 5.653 -19.447 1.00 96.50 132 GLU A N 1
ATOM 1088 C CA . GLU A 1 132 ? 13.180 6.920 -20.186 1.00 96.50 132 GLU A CA 1
ATOM 1089 C C . GLU A 1 132 ? 14.244 6.990 -21.281 1.00 96.50 132 GLU A C 1
ATOM 1091 O O . GLU A 1 132 ? 14.052 7.664 -22.292 1.00 96.50 132 GLU A O 1
ATOM 1096 N N . GLU A 1 133 ? 15.355 6.285 -21.079 1.00 95.31 133 GLU A N 1
ATOM 1097 C CA . GLU A 1 133 ? 16.567 6.426 -21.885 1.00 95.31 133 GLU A CA 1
ATOM 1098 C C . GLU A 1 133 ? 16.813 5.240 -22.828 1.00 95.31 133 GLU A C 1
ATOM 1100 O O . GLU A 1 133 ? 17.622 5.347 -23.752 1.00 95.31 133 GLU A O 1
ATOM 1105 N N . THR A 1 134 ? 16.163 4.092 -22.601 1.00 94.88 134 THR A N 1
ATOM 1106 C CA . THR A 1 134 ? 16.531 2.832 -23.269 1.00 94.88 134 THR A CA 1
ATOM 1107 C C . THR A 1 134 ? 15.338 2.014 -23.752 1.00 94.88 134 THR A C 1
ATOM 1109 O O . THR A 1 134 ? 14.179 2.282 -23.443 1.00 94.88 134 THR A O 1
ATOM 1112 N N . GLU A 1 135 ? 15.628 0.979 -24.541 1.00 93.44 135 GLU A N 1
ATOM 1113 C CA . GLU A 1 135 ? 14.615 0.064 -25.054 1.00 93.44 135 GLU A CA 1
ATOM 1114 C C . GLU A 1 135 ? 14.132 -0.939 -23.995 1.00 93.44 135 GLU A C 1
ATOM 1116 O O . GLU A 1 135 ? 14.884 -1.407 -23.136 1.00 93.44 135 GLU A O 1
ATOM 1121 N N . ARG A 1 136 ? 12.876 -1.381 -24.139 1.00 95.81 136 ARG A N 1
ATOM 1122 C CA . ARG A 1 136 ? 12.202 -2.363 -23.268 1.00 95.81 136 ARG A CA 1
ATOM 1123 C C . ARG A 1 136 ? 13.047 -3.605 -22.948 1.00 95.81 136 ARG A C 1
ATOM 1125 O O . ARG A 1 136 ? 13.014 -4.087 -21.817 1.00 95.81 136 ARG A O 1
ATOM 1132 N N . ASN A 1 137 ? 13.800 -4.129 -23.918 1.00 96.81 137 ASN A N 1
ATOM 1133 C CA . ASN A 1 137 ? 14.638 -5.316 -23.717 1.00 96.81 137 ASN A CA 1
ATOM 1134 C C . ASN A 1 137 ? 15.798 -5.055 -22.743 1.00 96.81 137 ASN A C 1
ATOM 1136 O O . ASN A 1 137 ? 16.076 -5.901 -21.896 1.00 96.81 137 ASN A O 1
ATOM 1140 N N . ILE A 1 138 ? 16.415 -3.871 -22.801 1.00 97.31 138 ILE A N 1
ATOM 1141 C CA . ILE A 1 138 ? 17.497 -3.473 -21.889 1.00 97.31 138 ILE A CA 1
ATOM 1142 C C . ILE A 1 138 ? 16.948 -3.325 -20.465 1.00 97.31 138 ILE A C 1
ATOM 1144 O O . ILE A 1 138 ? 17.537 -3.838 -19.512 1.00 97.31 138 ILE A O 1
ATOM 1148 N N . VAL A 1 139 ? 15.768 -2.711 -20.317 1.00 97.69 139 VAL A N 1
ATOM 1149 C CA . VAL A 1 139 ? 15.076 -2.605 -19.021 1.00 97.69 139 VAL A CA 1
ATOM 1150 C C . VAL A 1 139 ? 14.788 -3.985 -18.427 1.00 97.69 139 VAL A C 1
ATOM 1152 O O . VAL A 1 139 ? 15.047 -4.219 -17.242 1.00 97.69 139 VAL A O 1
ATOM 1155 N N . LYS A 1 140 ? 14.299 -4.922 -19.248 1.00 97.75 140 LYS A N 1
ATOM 1156 C CA . LYS A 1 140 ? 14.054 -6.308 -18.833 1.00 97.75 140 LYS A CA 1
ATOM 1157 C C . LYS A 1 140 ? 15.320 -6.965 -18.297 1.00 97.75 140 LYS A C 1
ATOM 1159 O O . LYS A 1 140 ? 15.311 -7.511 -17.193 1.00 97.75 140 LYS A O 1
ATOM 1164 N N . GLU A 1 141 ? 16.399 -6.925 -19.072 1.00 97.44 141 GLU A N 1
ATOM 1165 C CA . GLU A 1 141 ? 17.674 -7.537 -18.694 1.00 97.44 141 GLU A CA 1
ATOM 1166 C C . GLU A 1 141 ? 18.224 -6.936 -17.401 1.00 97.44 141 GLU A C 1
ATOM 1168 O O . GLU A 1 141 ? 18.665 -7.677 -16.519 1.00 97.44 141 GLU A O 1
ATOM 1173 N N . PHE A 1 142 ? 18.116 -5.617 -17.232 1.00 97.31 142 PHE A N 1
ATOM 1174 C CA . PHE A 1 142 ? 18.535 -4.937 -16.012 1.00 97.31 142 PHE A CA 1
ATOM 1175 C C . PHE A 1 142 ? 17.755 -5.404 -14.778 1.00 97.31 142 PHE A C 1
ATOM 1177 O O . PHE A 1 142 ? 18.364 -5.740 -13.757 1.00 97.31 142 PHE A O 1
ATOM 1184 N N . ILE A 1 143 ? 16.422 -5.476 -14.854 1.00 97.06 143 ILE A N 1
ATOM 1185 C CA . ILE A 1 143 ? 15.588 -5.938 -13.732 1.00 97.06 143 ILE A CA 1
ATOM 1186 C C . ILE A 1 143 ? 15.911 -7.395 -13.385 1.00 97.06 143 ILE A C 1
ATOM 1188 O O . ILE A 1 143 ? 16.094 -7.722 -12.208 1.00 97.06 143 ILE A O 1
ATOM 1192 N N . LEU A 1 144 ? 16.042 -8.264 -14.392 1.00 96.31 144 LEU A N 1
ATOM 1193 C CA . LEU A 1 144 ? 16.398 -9.670 -14.187 1.00 96.31 144 LEU A CA 1
ATOM 1194 C C . LEU A 1 144 ? 17.788 -9.816 -13.562 1.00 96.31 144 LEU A C 1
ATOM 1196 O O . LEU A 1 144 ? 17.958 -10.598 -12.624 1.00 96.31 144 LEU A O 1
ATOM 1200 N N . TYR A 1 145 ? 18.762 -9.029 -14.017 1.00 96.62 145 TYR A N 1
ATOM 1201 C CA . TYR A 1 145 ? 20.094 -8.982 -13.424 1.00 96.62 145 TYR A CA 1
ATOM 1202 C C . TYR A 1 145 ? 20.040 -8.560 -11.947 1.00 96.62 145 TYR A C 1
ATOM 1204 O O . TYR A 1 145 ? 20.627 -9.230 -11.092 1.00 96.62 145 TYR A O 1
ATOM 1212 N N . LYS A 1 146 ? 19.292 -7.497 -11.613 1.00 95.81 146 LYS A N 1
ATOM 1213 C CA . LYS A 1 146 ? 19.100 -7.058 -10.218 1.00 95.81 146 LYS A CA 1
ATOM 1214 C C . LYS A 1 146 ? 18.448 -8.149 -9.369 1.00 95.81 146 LYS A C 1
ATOM 1216 O O . LYS A 1 146 ? 18.924 -8.411 -8.266 1.00 95.81 146 LYS A O 1
ATOM 1221 N N . ALA A 1 147 ? 17.422 -8.826 -9.886 1.00 95.56 147 ALA A N 1
ATOM 1222 C CA . ALA A 1 147 ? 16.760 -9.926 -9.188 1.00 95.56 147 ALA A CA 1
ATOM 1223 C C . ALA A 1 147 ? 17.723 -11.097 -8.918 1.00 95.56 147 ALA A C 1
ATOM 1225 O O . ALA A 1 147 ? 17.765 -11.623 -7.806 1.00 95.56 147 ALA A O 1
ATOM 1226 N N . GLN A 1 148 ? 18.552 -11.477 -9.894 1.00 95.56 148 GLN A N 1
ATOM 1227 C CA . GLN A 1 148 ? 19.546 -12.547 -9.732 1.00 95.56 148 GLN A CA 1
ATOM 1228 C C . GLN A 1 148 ? 20.606 -12.225 -8.670 1.00 95.56 148 GLN A C 1
ATOM 1230 O O . GLN A 1 148 ? 21.094 -13.134 -7.996 1.00 95.56 148 GLN A O 1
ATOM 1235 N N . LYS A 1 149 ? 20.967 -10.946 -8.514 1.00 95.56 149 LYS A N 1
ATOM 1236 C CA . LYS A 1 149 ? 21.934 -10.482 -7.506 1.00 95.56 149 LYS A CA 1
ATOM 1237 C C . LYS A 1 149 ? 21.320 -10.251 -6.123 1.00 95.56 149 LYS A C 1
ATOM 1239 O O . LYS A 1 149 ? 22.065 -10.080 -5.163 1.00 95.56 149 LYS A O 1
ATOM 1244 N N . GLU A 1 150 ? 19.995 -10.252 -6.006 1.00 96.06 150 GLU A N 1
ATOM 1245 C CA . GLU A 1 150 ? 19.300 -10.022 -4.742 1.00 96.06 150 GLU A CA 1
ATOM 1246 C C . GLU A 1 150 ? 19.334 -11.278 -3.858 1.00 96.06 150 GLU A C 1
ATOM 1248 O O . GLU A 1 150 ? 18.886 -12.361 -4.253 1.00 96.06 150 GLU A O 1
ATOM 1253 N N . GLY A 1 151 ? 19.876 -11.134 -2.647 1.00 94.69 151 GLY A N 1
ATOM 1254 C CA . GLY A 1 151 ? 20.020 -12.224 -1.681 1.00 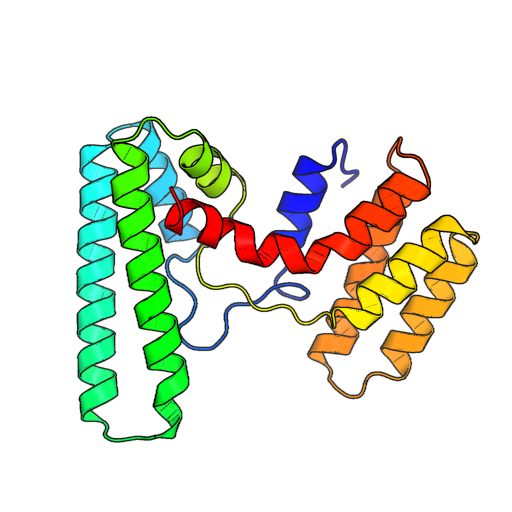94.69 151 GLY A CA 1
ATOM 1255 C C . GLY A 1 151 ? 18.718 -12.551 -0.951 1.00 94.69 151 GLY A C 1
ATOM 1256 O O . GLY A 1 151 ? 18.483 -13.709 -0.601 1.00 94.69 151 GLY A O 1
ATOM 1257 N N . ASP A 1 152 ? 17.850 -11.557 -0.757 1.00 96.44 152 ASP A N 1
ATOM 1258 C CA . ASP A 1 152 ? 16.558 -11.741 -0.099 1.00 96.44 152 ASP A CA 1
ATOM 1259 C C . ASP A 1 152 ? 15.520 -12.322 -1.074 1.00 96.44 152 ASP A C 1
ATOM 1261 O O . ASP A 1 152 ? 15.196 -11.727 -2.104 1.00 96.44 152 ASP A O 1
ATOM 1265 N N . ARG A 1 153 ? 14.955 -13.488 -0.732 1.00 96.25 153 ARG A N 1
ATOM 1266 C CA . ARG A 1 153 ? 13.957 -14.177 -1.566 1.00 96.25 153 ARG A CA 1
ATOM 1267 C C . ARG A 1 153 ? 12.738 -13.302 -1.879 1.00 96.25 153 ARG A C 1
ATOM 1269 O O . ARG A 1 153 ? 12.266 -13.339 -3.012 1.00 96.25 153 ARG A O 1
ATOM 1276 N N . ARG A 1 154 ? 12.227 -12.539 -0.907 1.00 96.06 154 ARG A N 1
ATOM 1277 C CA . ARG A 1 154 ? 11.023 -11.708 -1.083 1.00 96.06 154 ARG A CA 1
ATOM 1278 C C . ARG A 1 154 ? 11.310 -10.530 -1.999 1.00 96.06 154 ARG A C 1
ATOM 1280 O O . ARG A 1 154 ? 10.520 -10.246 -2.890 1.00 96.06 154 ARG A O 1
ATOM 1287 N N . LYS A 1 155 ? 12.465 -9.883 -1.829 1.00 96.38 155 LYS A N 1
ATOM 1288 C CA . LYS A 1 155 ? 12.886 -8.782 -2.709 1.00 96.38 155 LYS A CA 1
ATOM 1289 C C . LYS A 1 155 ? 13.166 -9.262 -4.131 1.00 96.38 155 LYS A C 1
ATOM 1291 O O . LYS A 1 155 ? 12.798 -8.587 -5.087 1.00 96.38 155 LYS A O 1
ATOM 1296 N N . ARG A 1 156 ? 13.770 -10.445 -4.277 1.00 96.62 156 ARG A N 1
ATOM 1297 C CA . ARG A 1 156 ? 13.985 -11.090 -5.578 1.00 96.62 156 ARG A CA 1
ATOM 1298 C C . ARG A 1 156 ? 12.664 -11.345 -6.296 1.00 96.62 156 ARG A C 1
ATOM 1300 O O . ARG A 1 156 ? 12.528 -10.994 -7.463 1.00 96.62 156 ARG A O 1
ATOM 1307 N N . GLU A 1 157 ? 11.701 -11.938 -5.597 1.00 97.00 157 GLU A N 1
ATOM 1308 C CA . GLU A 1 157 ? 10.366 -12.191 -6.137 1.00 97.00 157 GLU A CA 1
ATOM 1309 C C . GLU A 1 157 ? 9.656 -10.882 -6.505 1.00 97.00 157 GLU A C 1
ATOM 1311 O O . GLU A 1 157 ? 9.128 -10.769 -7.607 1.00 97.00 157 GLU A O 1
ATOM 1316 N N . ALA A 1 158 ? 9.738 -9.859 -5.649 1.00 97.50 158 ALA A N 1
ATOM 1317 C CA . ALA A 1 158 ? 9.194 -8.534 -5.929 1.00 97.50 158 ALA A CA 1
ATOM 1318 C C . ALA A 1 158 ? 9.794 -7.905 -7.198 1.00 97.50 158 ALA A C 1
ATOM 1320 O O . ALA A 1 158 ? 9.059 -7.345 -8.002 1.00 97.50 158 ALA A O 1
ATOM 1321 N N . LEU A 1 159 ? 11.109 -8.023 -7.420 1.00 97.25 159 LEU A N 1
ATOM 1322 C CA . LEU A 1 159 ? 11.762 -7.532 -8.641 1.00 97.25 159 LEU A CA 1
ATOM 1323 C C . LEU A 1 159 ? 11.296 -8.289 -9.892 1.00 97.25 159 LEU A C 1
ATOM 1325 O O . LEU A 1 159 ? 11.066 -7.676 -10.932 1.00 97.25 159 LEU A O 1
ATOM 1329 N N . MET A 1 160 ? 11.126 -9.609 -9.799 1.00 96.50 160 MET A N 1
ATOM 1330 C CA . MET A 1 160 ? 10.588 -10.403 -10.909 1.00 96.50 160 MET A CA 1
ATOM 1331 C C . MET A 1 160 ? 9.145 -10.017 -11.244 1.00 96.50 160 MET A C 1
ATOM 1333 O O . MET A 1 160 ? 8.785 -9.928 -12.412 1.00 96.50 160 MET A O 1
ATOM 1337 N N . VAL A 1 161 ? 8.323 -9.780 -10.224 1.00 96.94 161 VAL A N 1
ATOM 1338 C CA . VAL A 1 161 ? 6.934 -9.345 -10.392 1.00 96.94 161 VAL A CA 1
ATOM 1339 C C . VAL A 1 161 ? 6.866 -7.916 -10.927 1.00 96.94 161 VAL A C 1
ATOM 1341 O O . VAL A 1 161 ? 6.059 -7.642 -11.810 1.00 96.94 161 VAL A O 1
ATOM 1344 N N . LEU A 1 162 ? 7.756 -7.029 -10.473 1.00 96.81 162 LEU A N 1
ATOM 1345 C CA . LEU A 1 162 ? 7.871 -5.662 -10.980 1.00 96.81 162 LEU A CA 1
ATOM 1346 C C . LEU A 1 162 ? 8.092 -5.638 -12.494 1.00 96.81 162 LEU A C 1
ATOM 1348 O O . LEU A 1 162 ? 7.536 -4.772 -13.158 1.00 96.81 162 LEU A O 1
ATOM 1352 N N . TRP A 1 163 ? 8.847 -6.590 -13.055 1.00 96.75 163 TRP A N 1
ATOM 1353 C CA . TRP A 1 163 ? 8.976 -6.688 -14.510 1.00 96.75 163 TRP A CA 1
ATOM 1354 C C . TRP A 1 163 ? 7.618 -6.867 -15.196 1.00 96.75 163 TRP A C 1
ATOM 1356 O O . TRP A 1 163 ? 7.368 -6.186 -16.179 1.00 96.75 163 TRP A O 1
ATOM 1366 N N . ASN A 1 164 ? 6.723 -7.710 -14.673 1.00 95.69 164 ASN A N 1
ATOM 1367 C CA . ASN A 1 164 ? 5.397 -7.900 -15.274 1.00 95.69 164 ASN A CA 1
ATOM 1368 C C . ASN A 1 164 ? 4.600 -6.585 -15.299 1.00 95.69 164 ASN A C 1
ATOM 1370 O O . ASN A 1 164 ? 3.962 -6.278 -16.301 1.00 95.69 164 ASN A O 1
ATOM 1374 N N . TYR A 1 165 ? 4.699 -5.787 -14.233 1.00 95.88 165 TYR A N 1
ATOM 1375 C CA . TYR A 1 165 ? 4.076 -4.465 -14.150 1.00 95.88 165 TYR A CA 1
ATOM 1376 C C . TYR A 1 165 ? 4.718 -3.447 -15.103 1.00 95.88 165 TYR A C 1
ATOM 1378 O O . TYR A 1 165 ? 4.016 -2.733 -15.816 1.00 95.88 165 TYR A O 1
ATOM 1386 N N . VAL A 1 166 ? 6.050 -3.406 -15.181 1.00 96.12 166 VAL A N 1
ATOM 1387 C CA . VAL A 1 166 ? 6.773 -2.590 -16.173 1.00 96.12 166 VAL A CA 1
ATOM 1388 C C . VAL A 1 166 ? 6.349 -2.977 -17.593 1.00 96.12 166 VAL A C 1
ATOM 1390 O O . VAL A 1 166 ? 6.130 -2.112 -18.437 1.00 96.12 166 VAL A O 1
ATOM 1393 N N . ASP A 1 167 ? 6.189 -4.271 -17.853 1.00 95.56 167 ASP A N 1
ATOM 1394 C CA . ASP A 1 167 ? 5.789 -4.798 -19.151 1.00 95.56 167 ASP A CA 1
ATOM 1395 C C . ASP A 1 167 ? 4.370 -4.379 -19.547 1.00 95.56 167 ASP A C 1
ATOM 1397 O O . ASP A 1 167 ? 4.133 -3.956 -20.680 1.00 95.56 167 ASP A O 1
ATOM 1401 N N . GLN A 1 168 ? 3.441 -4.431 -18.589 1.00 93.69 168 GLN A N 1
ATOM 1402 C CA . GLN A 1 168 ? 2.085 -3.912 -18.752 1.00 93.69 168 GLN A CA 1
ATOM 1403 C C . GLN A 1 168 ? 2.097 -2.404 -19.033 1.00 93.69 168 GLN A C 1
ATOM 1405 O O . GLN A 1 168 ? 1.432 -1.968 -19.972 1.00 93.69 168 GLN A O 1
ATOM 1410 N N . LEU A 1 169 ? 2.898 -1.617 -18.299 1.00 93.62 169 LEU A N 1
ATOM 1411 C CA . LEU A 1 169 ? 3.052 -0.178 -18.554 1.00 93.62 169 LEU A CA 1
ATOM 1412 C C . LEU A 1 169 ? 3.553 0.097 -19.971 1.00 93.62 169 LEU A C 1
ATOM 1414 O O . LEU A 1 169 ? 3.070 1.026 -20.611 1.00 93.62 169 LEU A O 1
ATOM 1418 N N . TYR A 1 170 ? 4.477 -0.709 -20.504 1.00 93.94 170 TYR A N 1
ATOM 1419 C CA . TYR A 1 170 ? 4.917 -0.563 -21.895 1.00 93.94 170 TYR A CA 1
ATOM 1420 C C . TYR A 1 170 ? 3.774 -0.722 -22.902 1.00 93.94 170 TYR A C 1
ATOM 1422 O O . TYR A 1 170 ? 3.801 -0.031 -23.922 1.00 93.94 170 TYR A O 1
ATOM 1430 N N . GLY A 1 171 ? 2.784 -1.566 -22.599 1.00 91.75 171 GLY A N 1
ATOM 1431 C CA . GLY A 1 171 ? 1.572 -1.755 -23.397 1.00 91.75 171 GLY A CA 1
ATOM 1432 C C . GLY A 1 171 ? 0.539 -0.628 -23.284 1.00 91.75 171 GLY A C 1
ATOM 1433 O O . GLY A 1 171 ? -0.372 -0.573 -24.106 1.00 91.75 171 GLY A O 1
ATOM 1434 N N . MET A 1 172 ? 0.677 0.281 -22.315 1.00 91.75 172 MET A N 1
ATOM 1435 C CA . MET A 1 172 ? -0.206 1.440 -22.170 1.00 91.75 172 MET A CA 1
ATOM 1436 C C . MET A 1 172 ? 0.185 2.582 -23.113 1.00 91.75 172 MET A C 1
ATOM 1438 O O . MET A 1 172 ? 1.366 2.787 -23.432 1.00 91.75 172 MET A O 1
ATOM 1442 N N . ASN A 1 173 ? -0.818 3.380 -23.497 1.00 92.56 173 ASN A N 1
ATOM 1443 C CA . ASN A 1 173 ? -0.653 4.599 -24.289 1.00 92.56 173 ASN A CA 1
ATOM 1444 C C . ASN A 1 173 ? -0.123 5.765 -23.431 1.00 92.56 173 ASN A C 1
ATOM 1446 O O . ASN A 1 173 ? -0.814 6.752 -23.201 1.00 92.56 173 ASN A O 1
ATOM 1450 N N . LEU A 1 174 ? 1.099 5.602 -22.929 1.00 92.62 174 LEU A N 1
ATOM 1451 C CA . LEU A 1 174 ? 1.856 6.584 -22.155 1.00 92.62 174 LEU A CA 1
ATOM 1452 C C . LEU A 1 174 ? 3.201 6.838 -22.846 1.00 92.62 174 LEU A C 1
ATOM 1454 O O . LEU A 1 174 ? 3.772 5.936 -23.478 1.00 92.62 174 LEU A O 1
ATOM 1458 N N . SER A 1 175 ? 3.745 8.038 -22.692 1.00 95.25 175 SER A N 1
ATOM 1459 C CA . SER A 1 175 ? 5.131 8.333 -23.060 1.00 95.25 175 SER A CA 1
ATOM 1460 C C . SER A 1 175 ? 6.117 7.554 -22.177 1.00 95.25 175 SER A C 1
ATOM 1462 O O . SER A 1 175 ? 5.784 7.102 -21.079 1.00 95.25 175 SER A O 1
ATOM 1464 N N . LEU A 1 176 ? 7.364 7.399 -22.635 1.00 96.19 176 LEU A N 1
ATOM 1465 C CA . LEU A 1 176 ? 8.417 6.775 -21.821 1.00 96.19 176 LEU A CA 1
ATOM 1466 C C . LEU A 1 176 ? 8.668 7.544 -20.515 1.00 96.19 176 LEU A C 1
ATOM 1468 O O . LEU A 1 176 ? 8.878 6.922 -19.478 1.00 96.19 176 LEU A O 1
ATOM 1472 N N . SER A 1 177 ? 8.561 8.877 -20.549 1.00 96.12 177 SER A N 1
ATOM 1473 C CA . SER A 1 177 ? 8.691 9.729 -19.361 1.00 96.12 177 SER A CA 1
ATOM 1474 C C . SER A 1 177 ? 7.593 9.465 -18.331 1.00 96.12 177 SER A C 1
ATOM 1476 O O . SER A 1 177 ? 7.880 9.301 -17.146 1.00 96.12 177 SER A O 1
ATOM 1478 N N . GLU A 1 178 ? 6.341 9.336 -18.770 1.00 95.75 178 GLU A N 1
ATOM 1479 C CA . GLU A 1 178 ? 5.229 8.995 -17.876 1.00 95.75 178 GLU A CA 1
ATOM 1480 C C . GLU A 1 178 ? 5.398 7.592 -17.279 1.00 95.75 178 GLU A C 1
ATOM 1482 O O . GLU A 1 178 ? 5.211 7.408 -16.076 1.00 95.75 178 GLU A O 1
ATOM 1487 N N . LYS A 1 179 ? 5.834 6.610 -18.081 1.00 96.00 179 LYS A N 1
ATOM 1488 C CA . LYS A 1 179 ? 6.122 5.244 -17.602 1.00 96.00 179 LYS A CA 1
ATOM 1489 C C . LYS A 1 179 ? 7.231 5.243 -16.547 1.00 96.00 179 LYS A C 1
ATOM 1491 O O . LYS A 1 179 ? 7.063 4.643 -15.483 1.00 96.00 179 LYS A O 1
ATOM 1496 N N . GLY A 1 180 ? 8.337 5.941 -16.813 1.00 96.19 180 GLY A N 1
ATOM 1497 C CA . GLY A 1 180 ? 9.448 6.098 -15.874 1.00 96.19 180 GLY A CA 1
ATOM 1498 C C . GLY A 1 180 ? 9.004 6.757 -14.568 1.00 96.19 180 GLY A C 1
ATOM 1499 O O . GLY A 1 180 ? 9.290 6.247 -13.481 1.00 96.19 180 GLY A O 1
ATOM 1500 N N . PHE A 1 181 ? 8.213 7.828 -14.663 1.00 95.12 181 PHE A N 1
ATOM 1501 C CA . PHE A 1 181 ? 7.639 8.510 -13.506 1.00 95.12 181 PHE A CA 1
ATOM 1502 C C . PHE A 1 181 ? 6.767 7.589 -12.644 1.00 95.12 181 PHE A C 1
ATOM 1504 O O . PHE A 1 181 ? 6.971 7.539 -11.428 1.00 95.12 181 PHE A O 1
ATOM 1511 N N . VAL A 1 182 ? 5.843 6.831 -13.248 1.00 95.12 182 VAL A N 1
ATOM 1512 C CA . VAL A 1 182 ? 4.976 5.890 -12.516 1.00 95.12 182 VAL A CA 1
ATOM 1513 C C . VAL A 1 182 ? 5.815 4.884 -11.727 1.00 95.12 182 VAL A C 1
ATOM 1515 O O . VAL A 1 182 ? 5.582 4.705 -10.530 1.00 95.12 182 VAL A O 1
ATOM 1518 N N . ILE A 1 183 ? 6.847 4.294 -12.344 1.00 96.31 183 ILE A N 1
ATOM 1519 C CA . ILE A 1 183 ? 7.733 3.336 -11.666 1.00 96.31 183 ILE A CA 1
ATOM 1520 C C . ILE A 1 183 ? 8.440 3.964 -10.463 1.00 96.31 183 ILE A C 1
ATOM 1522 O O . ILE A 1 183 ? 8.411 3.387 -9.371 1.00 96.31 183 ILE A O 1
ATOM 1526 N N . ARG A 1 184 ? 9.010 5.167 -10.607 1.00 95.50 184 ARG A N 1
ATOM 1527 C CA . ARG A 1 184 ? 9.662 5.872 -9.487 1.00 95.50 184 ARG A CA 1
ATOM 1528 C C . ARG A 1 184 ? 8.709 6.132 -8.321 1.00 95.50 184 ARG A C 1
ATOM 1530 O O . ARG A 1 184 ? 9.129 6.158 -7.161 1.00 95.50 184 ARG A O 1
ATOM 1537 N N . LYS A 1 185 ? 7.418 6.315 -8.608 1.00 94.00 185 LYS A N 1
ATOM 1538 C CA . LYS A 1 185 ? 6.389 6.626 -7.609 1.00 94.00 185 LYS A CA 1
ATOM 1539 C C . LYS A 1 185 ? 5.727 5.414 -6.966 1.00 94.00 185 LYS A C 1
ATOM 1541 O O . LYS A 1 185 ? 5.060 5.616 -5.956 1.00 94.00 185 LYS A O 1
ATOM 1546 N N . ILE A 1 186 ? 5.995 4.182 -7.413 1.00 93.81 186 ILE A N 1
ATOM 1547 C CA . ILE A 1 186 ? 5.413 2.962 -6.819 1.00 93.81 186 ILE A CA 1
ATOM 1548 C C . ILE A 1 186 ? 5.513 2.977 -5.288 1.00 93.81 186 ILE A C 1
ATOM 1550 O O . ILE A 1 186 ? 4.516 2.839 -4.588 1.00 93.81 186 ILE A O 1
ATOM 1554 N N . ASN A 1 187 ? 6.700 3.231 -4.732 1.00 91.25 187 ASN A N 1
ATOM 1555 C CA . ASN A 1 187 ? 6.885 3.215 -3.278 1.00 91.25 187 ASN A CA 1
ATOM 1556 C C . ASN A 1 187 ? 6.147 4.327 -2.520 1.00 91.25 187 ASN A C 1
ATOM 1558 O O . ASN A 1 187 ? 6.019 4.208 -1.300 1.00 91.25 187 ASN A O 1
ATOM 1562 N N . ALA A 1 188 ? 5.698 5.386 -3.194 1.00 89.31 188 ALA A N 1
ATOM 1563 C CA . ALA A 1 188 ? 4.868 6.422 -2.590 1.00 89.31 188 ALA A CA 1
ATOM 1564 C C . ALA A 1 188 ? 3.415 5.955 -2.419 1.00 89.31 188 ALA A C 1
ATOM 1566 O O . ALA A 1 188 ? 2.769 6.371 -1.463 1.00 89.31 188 ALA A O 1
ATOM 1567 N N . PHE A 1 189 ? 2.927 5.030 -3.255 1.00 87.69 189 PHE A N 1
ATOM 1568 C CA . PHE A 1 189 ? 1.542 4.547 -3.185 1.00 87.69 189 PHE A CA 1
ATOM 1569 C C . PHE A 1 189 ? 1.210 3.858 -1.855 1.00 87.69 189 PHE A C 1
ATOM 1571 O O . PHE A 1 189 ? 0.078 3.915 -1.392 1.00 87.69 189 PHE A O 1
ATOM 1578 N N . LYS A 1 190 ? 2.203 3.291 -1.157 1.00 87.19 190 LYS A N 1
ATOM 1579 C CA . LYS A 1 190 ? 2.002 2.731 0.193 1.00 87.19 190 LYS A CA 1
ATOM 1580 C C . LYS A 1 190 ? 1.513 3.760 1.227 1.00 87.19 190 LYS A C 1
ATOM 1582 O O . LYS A 1 190 ? 1.078 3.358 2.299 1.00 87.19 190 LYS A O 1
ATOM 1587 N N . LEU A 1 191 ? 1.669 5.057 0.941 1.00 86.38 191 LEU A N 1
ATOM 1588 C CA . LEU A 1 191 ? 1.232 6.160 1.797 1.00 86.38 191 LEU A CA 1
ATOM 1589 C C . LEU A 1 191 ? -0.217 6.574 1.520 1.00 86.38 191 LEU A C 1
ATOM 1591 O O . LEU A 1 191 ? -0.737 7.387 2.270 1.00 86.38 191 LEU A O 1
ATOM 1595 N N . LEU A 1 192 ? -0.879 6.024 0.494 1.00 83.44 192 LEU A N 1
ATOM 1596 C CA . LEU A 1 192 ? -2.274 6.354 0.177 1.00 83.44 192 LEU A CA 1
ATOM 1597 C C . LEU A 1 192 ? -3.218 6.177 1.375 1.00 83.44 192 LEU A C 1
ATOM 1599 O O . LEU A 1 192 ? -3.977 7.105 1.643 1.00 83.44 192 LEU A O 1
ATOM 1603 N N . PRO A 1 193 ? -3.130 5.095 2.181 1.00 81.81 193 PRO A N 1
ATOM 1604 C CA . PRO A 1 193 ? -3.949 4.994 3.386 1.00 81.81 193 PRO A CA 1
ATOM 1605 C C . PRO A 1 193 ? -3.690 6.126 4.390 1.00 81.81 193 PRO A C 1
ATOM 1607 O O . PRO A 1 193 ? -4.567 6.495 5.159 1.00 81.81 193 PRO A O 1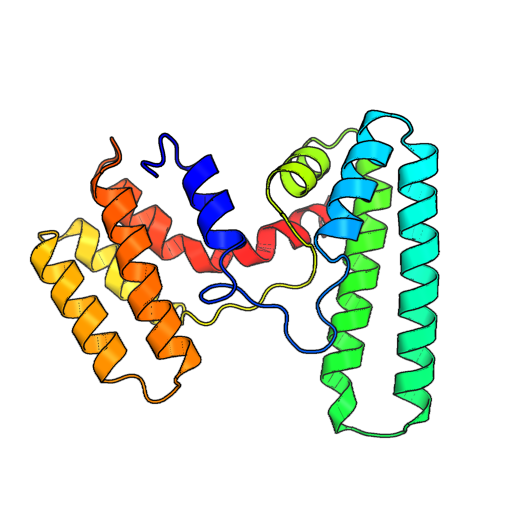
ATOM 1610 N N . GLU A 1 194 ? -2.482 6.692 4.400 1.00 77.25 194 GLU A N 1
ATOM 1611 C CA . GLU A 1 194 ? -2.092 7.742 5.341 1.00 77.25 194 GLU A CA 1
ATOM 1612 C C . GLU A 1 194 ? -2.547 9.138 4.916 1.00 77.25 194 GLU A C 1
ATOM 1614 O O . GLU A 1 194 ? -2.557 10.029 5.760 1.00 77.25 194 GLU A O 1
ATOM 1619 N N . VAL A 1 195 ? -2.961 9.334 3.661 1.00 71.75 195 VAL A N 1
ATOM 1620 C CA . VAL A 1 195 ? -3.483 10.625 3.180 1.00 71.75 195 VAL A CA 1
ATOM 1621 C C . VAL A 1 195 ? -4.729 11.027 3.966 1.00 71.75 195 VAL A C 1
ATOM 1623 O O . VAL A 1 195 ? -4.816 12.164 4.418 1.00 71.75 195 VAL A O 1
ATOM 1626 N N . ILE A 1 196 ? -5.606 10.066 4.274 1.00 71.06 196 ILE A N 1
ATOM 1627 C CA . ILE A 1 196 ? -6.807 10.313 5.088 1.00 71.06 196 ILE A CA 1
ATOM 1628 C C . ILE A 1 196 ? -6.448 10.768 6.516 1.00 71.06 196 ILE A C 1
ATOM 1630 O O . ILE A 1 196 ? -7.250 11.411 7.180 1.00 71.06 196 ILE A O 1
ATOM 1634 N N . ASN A 1 197 ? -5.233 10.495 7.016 1.00 58.88 197 ASN A N 1
ATOM 1635 C CA . ASN A 1 197 ? -4.825 10.954 8.351 1.00 58.88 197 ASN A CA 1
ATOM 1636 C C . ASN A 1 197 ? -4.545 12.460 8.442 1.00 58.88 197 ASN A C 1
ATOM 1638 O O . ASN A 1 197 ? -4.478 12.978 9.562 1.00 58.88 197 ASN A O 1
ATOM 1642 N N . HIS A 1 198 ? -4.304 13.117 7.307 1.00 50.03 198 HIS A N 1
ATOM 1643 C CA . HIS A 1 198 ? -3.831 14.499 7.225 1.00 50.03 198 HIS A CA 1
ATOM 1644 C C . HIS A 1 198 ? -4.892 15.501 6.753 1.00 50.03 198 HIS A C 1
ATOM 1646 O O . HIS A 1 198 ? -4.583 16.691 6.678 1.00 50.03 198 HIS A O 1
ATOM 1652 N N . GLU A 1 199 ? -6.107 15.027 6.484 1.00 45.34 199 GLU A N 1
ATOM 1653 C CA . GLU A 1 199 ? -7.314 15.839 6.291 1.00 45.34 199 GLU A CA 1
ATOM 1654 C C . GLU A 1 199 ? -8.063 15.992 7.627 1.00 45.34 199 GLU A C 1
ATOM 1656 O O . GLU A 1 199 ? -8.520 17.123 7.897 1.00 45.34 199 GLU A O 1
#

Secondary structure (DSSP, 8-state):
----SHHHHHHHHHH-TTTEEEEEEEEEE-HHHHHHHHHHHHH-HHHHHHHHHHHHHHHHHHHHHHHHTT-GGGHHHHHHHHHHHHHHHHHHHHHHTT-THHHHHHHH-SSEEEEEESS-HHHHHHHHHHHHHS-HHHHHHHHHHHHHH--SHHHHHHHHHHHHHHHHHHHSS--HHHHHHHHHHHHHHTTHHHHGGG-

Foldseek 3Di:
DQDADPLSLLLVQCAPCLFKNADQLFFQWALVRLVVLLVCLVPPLVVNLVSLVVSLVVLVVVLVVLVVVVDPVCPVNSVSSVVSSLLSVLLNVCSVPVDCLNVSVSVRDSTDGQMDGLEDLVVLLVLLVCLQPDDLVVSVVVLQVVLVPDPDPSNSSNSVVVNVSLVSLVVYPDHSNVSSVSSSCSRVSSCSSVVSSVD

Sequence (199 aa):
MILNSVDEFVKEILNDRRIFFYSHGAELFNRVEMDNLKKKYENNKADFIKEIKDKIEQVNEEIEHLKEQKNNRLKKRIENRQRCVKLAESMIRAVTDTSNSLEELLETFDDLGILSSNLAPKHLEDIGQLIEETERNIVKEFILYKAQKEGDRRKREALMVLWNYVDQLYGMNLSLSEKGFVIRKINAFKLLPEVINHE

Radius of gyration: 18.87 Å; chains: 1; bounding box: 48×30×55 Å

pLDDT: mean 91.52, std 9.04, range [45.34, 98.06]